Protein AF-A0AAN1WKN7-F1 (afdb_monomer_lite)

Organism: NCBI:txid2721545

Foldseek 3Di:
DQPPPVLLVVLQVPADDDPVCAPPNCCLCPVSNDEPVCLVVLLCLLQPPCLCPDPNPGSSVCSNVSSLSNLLVRLDLVCQVSLLVCLLVCLVPPSLLQPVLSSLLSNADSNLVVLLVSCVDPPGDLSSNLSSLSNLLSNCVVPVVCLVVSVVSLLVCLQPPDLLSADNLQSNLVSCLSSLVPVCLVSNVVNVVSLSHDCVRQHHSQSSCVSSVVDVDDPDDDCDPVNVVVVVVPDDDPVSPSSPDDDDDDDPPDDPPDDDQDQQHQCPVPPRHGVVVPSVD

Radius of gyration: 20.75 Å; chains: 1; bounding box: 47×44×56 Å

Secondary structure (DSSP, 8-state):
-GGG-HHHHHHTT--SPPGGG-TT-HHHHHTS---GGGHHHHHHHHT-HHHHTS-TTSSGGGHHHHHHHHHHHHT-GGGHHHHHTTHHHHTT-HHHHHHHHHHHHHH-GGGHHHHHHHHH-TTS-HHHHHHHHHHHHHHHHH-GGGHHHHHHHHHHHHTS--TT-HHHHHHHHHHHHHTT-GGGHHHHHHHHHTT-S-HHHH-SHHHHHHHTTS-SS-SSPPPPHHHHHHHHHTT--TTTSTTS------PPP---SSPPPPTTSBPTTSSSSBGGGTT--

Structure (mmCIF, N/CA/C/O backbone):
data_AF-A0AAN1WKN7-F1
#
_entry.id   AF-A0AAN1WKN7-F1
#
loop_
_atom_site.group_PDB
_atom_site.id
_atom_site.type_symbol
_atom_site.label_atom_id
_atom_site.label_alt_id
_atom_site.label_comp_id
_atom_site.label_asym_id
_atom_site.label_entity_id
_atom_site.label_seq_id
_atom_site.pdbx_PDB_ins_code
_atom_site.Cartn_x
_atom_site.Cartn_y
_atom_site.Cartn_z
_atom_site.occupancy
_atom_site.B_iso_or_equiv
_atom_site.auth_seq_id
_atom_site.auth_comp_id
_atom_site.auth_asym_id
_atom_site.auth_atom_id
_atom_site.pdbx_PDB_model_num
ATOM 1 N N . MET A 1 1 ? 22.326 1.470 -17.675 1.00 66.25 1 MET A N 1
ATOM 2 C CA . MET A 1 1 ? 21.779 0.203 -18.197 1.00 66.25 1 MET A CA 1
ATOM 3 C C . MET A 1 1 ? 20.546 0.475 -19.050 1.00 66.25 1 MET A C 1
ATOM 5 O O . MET A 1 1 ? 20.589 0.180 -20.229 1.00 66.25 1 MET A O 1
ATOM 9 N N . TYR A 1 2 ? 19.566 1.229 -18.548 1.00 83.06 2 TYR A N 1
ATOM 10 C CA . TYR A 1 2 ? 18.308 1.484 -19.263 1.00 83.06 2 TYR A CA 1
ATOM 11 C C . TYR A 1 2 ? 18.345 2.446 -20.472 1.00 83.06 2 TYR A C 1
ATOM 13 O O . TYR A 1 2 ? 17.368 2.532 -21.213 1.00 83.06 2 TYR A O 1
ATOM 21 N N . ARG A 1 3 ? 19.431 3.207 -20.690 1.00 82.44 3 ARG A N 1
ATOM 22 C CA . ARG A 1 3 ? 19.476 4.285 -21.707 1.00 82.44 3 ARG A CA 1
ATOM 23 C C . ARG A 1 3 ? 19.438 3.790 -23.157 1.00 82.44 3 ARG A C 1
ATOM 25 O O . ARG A 1 3 ? 19.088 4.570 -24.035 1.00 82.44 3 ARG A O 1
ATOM 32 N N . ASP A 1 4 ? 19.744 2.517 -23.389 1.00 90.12 4 ASP A N 1
ATOM 33 C CA . ASP A 1 4 ? 19.697 1.900 -24.719 1.00 90.12 4 ASP A CA 1
ATOM 34 C C . ASP A 1 4 ? 18.388 1.124 -24.964 1.00 90.12 4 ASP A C 1
ATOM 36 O O . ASP A 1 4 ? 18.154 0.635 -26.070 1.00 90.12 4 ASP A O 1
ATOM 40 N N . ASN A 1 5 ? 17.507 1.021 -23.958 1.00 94.00 5 ASN A N 1
ATOM 41 C CA . ASN A 1 5 ? 16.238 0.310 -24.077 1.00 94.00 5 ASN A CA 1
ATOM 42 C C . ASN A 1 5 ? 15.157 1.231 -24.687 1.00 94.00 5 ASN A C 1
ATOM 44 O O . ASN A 1 5 ? 14.709 2.182 -24.037 1.00 94.00 5 ASN A O 1
ATOM 48 N N . PRO A 1 6 ? 14.668 0.954 -25.912 1.00 93.25 6 PRO A N 1
ATOM 49 C CA . PRO A 1 6 ? 13.710 1.826 -26.588 1.00 93.25 6 PRO A CA 1
ATOM 50 C C . PRO A 1 6 ? 12.349 1.895 -25.883 1.00 93.25 6 PRO A C 1
ATOM 52 O O . PRO A 1 6 ? 11.651 2.900 -26.023 1.00 93.25 6 PRO A O 1
ATOM 55 N N . LYS A 1 7 ? 11.955 0.862 -25.126 1.00 94.06 7 LYS A N 1
ATOM 56 C CA . LYS A 1 7 ? 10.712 0.882 -24.342 1.00 94.06 7 LYS A CA 1
ATOM 57 C C . LYS A 1 7 ? 10.853 1.819 -23.142 1.00 94.06 7 LYS A C 1
ATOM 59 O O . LYS A 1 7 ? 9.941 2.599 -22.873 1.00 94.06 7 LYS A O 1
ATOM 64 N N . ILE A 1 8 ? 12.016 1.821 -22.487 1.00 94.56 8 ILE A N 1
ATOM 65 C CA . ILE A 1 8 ? 12.305 2.769 -21.405 1.00 94.56 8 ILE A CA 1
ATOM 66 C C . ILE A 1 8 ? 12.367 4.202 -21.928 1.00 94.56 8 ILE A C 1
ATOM 68 O O . ILE A 1 8 ? 11.764 5.087 -21.333 1.00 94.56 8 ILE A O 1
ATOM 72 N N . LEU A 1 9 ? 13.015 4.447 -23.070 1.00 94.12 9 LEU A N 1
ATOM 73 C CA . LEU A 1 9 ? 13.067 5.796 -23.645 1.00 94.12 9 LEU A CA 1
ATOM 74 C C . LEU A 1 9 ? 11.669 6.353 -23.952 1.00 94.12 9 LEU A C 1
ATOM 76 O O . LEU A 1 9 ? 11.438 7.544 -23.764 1.00 94.12 9 LEU A O 1
ATOM 80 N N . LYS A 1 10 ? 10.722 5.500 -24.366 1.00 92.50 10 LYS A N 1
ATOM 81 C CA . LYS A 1 10 ? 9.307 5.884 -24.496 1.00 92.50 10 LYS A CA 1
ATOM 82 C C . LYS A 1 10 ? 8.657 6.157 -23.141 1.00 92.50 10 LYS A C 1
ATOM 84 O O . LYS A 1 10 ? 7.937 7.140 -23.013 1.00 92.50 10 LYS A O 1
ATOM 89 N N . LEU A 1 11 ? 8.921 5.322 -22.135 1.00 92.81 11 LEU A N 1
ATOM 90 C CA . LEU A 1 11 ? 8.411 5.512 -20.775 1.00 92.81 11 LEU A CA 1
ATOM 91 C C . LEU A 1 11 ? 8.822 6.874 -20.192 1.00 92.81 11 LEU A C 1
ATOM 93 O O . LEU A 1 11 ? 7.978 7.561 -19.623 1.00 92.81 11 LEU A O 1
ATOM 97 N N . LEU A 1 12 ? 10.070 7.309 -20.405 1.00 93.19 12 LEU A N 1
ATOM 98 C CA . LEU A 1 12 ? 10.578 8.615 -19.947 1.00 93.19 12 LEU A CA 1
ATOM 99 C C . LEU A 1 12 ? 9.869 9.823 -20.596 1.00 93.19 12 LEU A C 1
ATOM 101 O O . LEU A 1 12 ? 9.973 10.945 -20.098 1.00 93.19 12 LEU A O 1
ATOM 105 N N . GLN A 1 13 ? 9.144 9.609 -21.698 1.00 91.88 13 GLN A N 1
ATOM 106 C CA . GLN A 1 13 ? 8.430 10.652 -22.440 1.00 91.88 13 GLN A CA 1
ATOM 107 C C . GLN A 1 13 ? 6.941 10.751 -22.082 1.00 91.88 13 GLN A C 1
ATOM 109 O O . GLN A 1 13 ? 6.296 11.698 -22.525 1.00 91.88 13 GLN A O 1
ATOM 114 N N . ILE A 1 14 ? 6.384 9.817 -21.295 1.00 89.56 14 ILE A N 1
ATOM 115 C CA . ILE A 1 14 ? 4.945 9.827 -20.970 1.00 89.56 14 ILE A CA 1
ATOM 116 C C . ILE A 1 14 ? 4.578 11.057 -20.127 1.00 89.56 14 ILE A C 1
ATOM 118 O O . ILE A 1 14 ? 3.570 11.711 -20.389 1.00 89.56 14 ILE A O 1
ATOM 122 N N . GLY A 1 15 ? 5.420 11.409 -19.151 1.00 90.06 15 GLY A N 1
ATOM 123 C CA . GLY A 1 15 ? 5.150 12.514 -18.235 1.00 90.06 15 GLY A CA 1
ATOM 124 C C . GLY A 1 15 ? 3.999 12.207 -17.277 1.00 90.06 15 GLY A C 1
ATOM 125 O O . GLY A 1 15 ? 3.801 11.069 -16.881 1.00 90.06 15 GLY A O 1
ATOM 126 N N . LYS A 1 16 ? 3.241 13.223 -16.861 1.00 89.50 16 LYS A N 1
ATOM 127 C CA . LYS A 1 16 ? 2.190 13.042 -15.850 1.00 89.50 16 LYS A CA 1
ATOM 128 C C . LYS A 1 16 ? 1.071 12.105 -16.344 1.00 89.50 16 LYS A C 1
ATOM 130 O O . LYS A 1 16 ? 0.510 12.390 -17.409 1.00 89.50 16 LYS A O 1
ATOM 135 N N . PRO A 1 17 ? 0.660 11.091 -15.551 1.00 83.81 17 PRO A N 1
ATOM 136 C CA . PRO A 1 17 ? -0.483 10.246 -15.882 1.00 83.81 17 PRO A CA 1
ATOM 137 C C . PRO A 1 17 ? -1.753 11.062 -16.144 1.00 83.81 17 PRO A C 1
ATOM 139 O O . PRO A 1 17 ? -2.110 11.958 -15.373 1.00 83.81 17 PRO A O 1
ATOM 142 N N . GLN A 1 18 ? -2.451 10.735 -17.226 1.00 76.44 18 GLN A N 1
ATOM 143 C CA . GLN A 1 18 ? -3.748 11.301 -17.578 1.00 76.44 18 GLN A CA 1
ATOM 144 C C . GLN A 1 18 ? -4.885 10.502 -16.932 1.00 76.44 18 GLN A C 1
ATOM 146 O O . GLN A 1 18 ? -4.703 9.383 -16.459 1.00 76.44 18 GLN A O 1
ATOM 151 N N . ALA A 1 19 ? -6.105 11.047 -16.935 1.00 64.00 19 ALA A N 1
ATOM 152 C CA . ALA A 1 19 ? -7.274 10.358 -16.374 1.00 64.00 19 ALA A CA 1
ATOM 153 C C . ALA A 1 19 ? -7.585 9.012 -17.068 1.00 64.00 19 ALA A C 1
ATOM 155 O O . ALA A 1 19 ? -8.163 8.117 -16.455 1.00 64.00 19 ALA A O 1
ATOM 156 N N . SER A 1 20 ? -7.182 8.850 -18.333 1.00 58.81 20 SER A N 1
ATOM 157 C CA . SER A 1 20 ? -7.232 7.577 -19.069 1.00 58.81 20 SER A CA 1
ATOM 158 C C . SER A 1 20 ? -6.265 6.519 -18.533 1.00 58.81 20 SER A C 1
ATOM 160 O O . SER A 1 20 ? -6.466 5.332 -18.782 1.00 58.81 20 SER A O 1
ATOM 162 N N . ASP A 1 21 ? -5.246 6.944 -17.786 1.00 60.69 21 ASP A N 1
ATOM 163 C CA . ASP A 1 21 ? -4.144 6.114 -17.298 1.00 60.69 21 ASP A CA 1
ATOM 164 C C . ASP A 1 21 ? -4.375 5.657 -15.856 1.00 60.69 21 ASP A C 1
ATOM 166 O O . ASP A 1 21 ? -3.459 5.163 -15.199 1.00 60.69 21 ASP A O 1
ATOM 170 N N . LEU A 1 22 ? -5.596 5.832 -15.344 1.00 62.97 22 LEU A N 1
ATOM 171 C CA . LEU A 1 22 ? -6.018 5.269 -14.070 1.00 62.97 22 LEU A CA 1
ATOM 172 C C . LEU A 1 22 ? -6.125 3.739 -14.179 1.00 62.97 22 LEU A C 1
ATOM 174 O O . LEU A 1 22 ? -6.194 3.161 -15.269 1.00 62.97 22 LEU A O 1
ATOM 178 N N . PHE A 1 23 ? -6.081 3.064 -13.032 1.00 61.53 23 PHE A N 1
ATOM 179 C CA . PHE A 1 23 ? -6.140 1.605 -12.939 1.00 61.53 23 PHE A CA 1
ATOM 180 C C . PHE A 1 23 ? -7.253 1.018 -13.849 1.00 61.53 23 PHE A C 1
ATOM 182 O O . PHE A 1 23 ? -8.371 1.542 -13.854 1.00 61.53 23 PHE A O 1
ATOM 189 N N . PRO A 1 24 ? -6.987 -0.041 -14.652 1.00 62.66 24 PRO A N 1
ATOM 190 C CA . PRO A 1 24 ? -5.917 -1.036 -14.513 1.00 62.66 24 PRO A CA 1
ATOM 191 C C . PRO A 1 24 ? -4.663 -0.794 -15.373 1.00 62.66 24 PRO A C 1
ATOM 193 O O . PRO A 1 24 ? -4.055 -1.758 -15.834 1.00 62.66 24 PRO A O 1
ATOM 196 N N . TRP A 1 25 ? -4.277 0.465 -15.624 1.00 72.19 25 TRP A N 1
ATOM 197 C CA . TRP A 1 25 ? -2.948 0.814 -16.163 1.00 72.19 25 TRP A CA 1
ATOM 198 C C . TRP A 1 25 ? -2.579 0.081 -17.469 1.00 72.19 25 TRP A C 1
ATOM 200 O O . TRP A 1 25 ? -1.472 -0.424 -17.650 1.00 72.19 25 TRP A O 1
ATOM 210 N N . ARG A 1 26 ? -3.529 -0.026 -18.404 1.00 62.12 26 ARG A N 1
ATOM 211 C CA . ARG A 1 26 ? -3.396 -0.910 -19.579 1.00 62.12 26 ARG A CA 1
ATOM 212 C C . ARG A 1 26 ? -2.251 -0.531 -20.523 1.00 62.12 26 ARG A C 1
ATOM 214 O O . ARG A 1 26 ? -1.775 -1.400 -21.255 1.00 62.12 26 ARG A O 1
ATOM 221 N N . ILE A 1 27 ? -1.794 0.720 -20.498 1.00 68.62 27 ILE A N 1
ATOM 222 C CA . ILE A 1 27 ? -0.767 1.251 -21.405 1.00 68.62 27 ILE A CA 1
ATOM 223 C C . ILE A 1 27 ? 0.567 0.487 -21.315 1.00 68.62 27 ILE A C 1
ATOM 225 O O . ILE A 1 27 ? 1.199 0.230 -22.337 1.00 68.62 27 ILE A O 1
ATOM 229 N N . TYR A 1 28 ? 0.966 0.026 -20.123 1.00 74.12 28 TYR A N 1
ATOM 230 C CA . TYR A 1 28 ? 2.260 -0.648 -19.927 1.00 74.12 28 TYR A CA 1
ATOM 231 C C . TYR A 1 28 ? 2.290 -2.051 -20.547 1.00 74.12 28 TYR A C 1
ATOM 233 O O . TYR A 1 28 ? 3.319 -2.494 -21.051 1.00 74.12 28 TYR A O 1
ATOM 241 N N . ALA A 1 29 ? 1.133 -2.713 -20.555 1.00 64.56 29 ALA A N 1
ATOM 242 C CA . ALA A 1 29 ? 0.926 -4.029 -21.144 1.00 64.56 29 ALA A CA 1
ATOM 243 C C . ALA A 1 29 ? 0.737 -3.979 -22.662 1.00 64.56 29 ALA A C 1
ATOM 245 O O . ALA A 1 29 ? 1.165 -4.872 -23.382 1.00 64.56 29 ALA A O 1
ATOM 246 N N . THR A 1 30 ? 0.025 -2.956 -23.142 1.00 68.56 30 THR A N 1
ATOM 247 C CA . THR A 1 30 ? -0.515 -2.938 -24.509 1.00 68.56 30 THR A CA 1
ATOM 248 C C . THR A 1 30 ? 0.273 -2.044 -25.454 1.00 68.56 30 THR A C 1
ATOM 250 O O . THR A 1 30 ? 0.530 -2.447 -26.584 1.00 68.56 30 THR A O 1
ATOM 253 N N . GLU A 1 31 ? 0.688 -0.857 -25.011 1.00 76.94 31 GLU A N 1
ATOM 254 C CA . GLU A 1 31 ? 1.372 0.117 -25.868 1.00 76.94 31 GLU A CA 1
ATOM 255 C C . GLU A 1 31 ? 2.891 0.016 -25.752 1.00 76.94 31 GLU A C 1
ATOM 257 O O . GLU A 1 31 ? 3.598 0.003 -26.762 1.00 76.94 31 GLU A O 1
ATOM 262 N N . LEU A 1 32 ? 3.403 -0.085 -24.521 1.00 83.31 32 LEU A N 1
ATOM 263 C CA . LEU A 1 32 ? 4.836 -0.272 -24.285 1.00 83.31 32 LEU A CA 1
ATOM 264 C C . LEU A 1 32 ? 5.262 -1.737 -24.409 1.00 83.31 32 LEU A C 1
ATOM 266 O O . LEU A 1 32 ? 6.396 -1.995 -24.813 1.00 83.31 32 LEU A O 1
ATOM 270 N N . ASN A 1 33 ? 4.343 -2.671 -24.131 1.00 87.62 33 ASN A N 1
ATOM 271 C CA . ASN A 1 33 ? 4.545 -4.116 -24.256 1.00 87.62 33 ASN A CA 1
ATOM 272 C C . ASN A 1 33 ? 5.819 -4.577 -23.525 1.00 87.62 33 ASN A C 1
ATOM 274 O O . ASN A 1 33 ? 6.704 -5.199 -24.121 1.00 87.62 33 ASN A O 1
ATOM 278 N N . PHE A 1 34 ? 5.946 -4.196 -22.251 1.00 92.38 34 PHE A N 1
ATOM 279 C CA . PHE A 1 34 ? 7.039 -4.663 -21.400 1.00 92.38 34 PHE A CA 1
ATOM 280 C C . PHE A 1 34 ? 6.947 -6.171 -21.163 1.00 92.38 34 PHE A C 1
ATOM 282 O O . PHE A 1 34 ? 5.852 -6.722 -21.049 1.00 92.38 34 PHE A O 1
ATOM 289 N N . ASP A 1 35 ? 8.103 -6.818 -21.070 1.00 93.00 35 ASP A N 1
ATOM 290 C CA . ASP A 1 35 ? 8.239 -8.247 -20.791 1.00 93.00 35 ASP A CA 1
ATOM 291 C C . ASP A 1 35 ? 9.381 -8.510 -19.789 1.00 93.00 35 ASP A C 1
ATOM 293 O O . ASP A 1 35 ? 9.974 -7.579 -19.236 1.00 93.00 35 ASP A O 1
ATOM 297 N N . ASP A 1 36 ? 9.676 -9.784 -19.519 1.00 94.75 36 ASP A N 1
ATOM 298 C CA . ASP A 1 36 ? 10.671 -10.185 -18.519 1.00 94.75 36 ASP A CA 1
ATOM 299 C C . ASP A 1 36 ? 12.083 -9.637 -18.792 1.00 94.75 36 ASP A C 1
ATOM 301 O O . ASP A 1 36 ? 12.862 -9.471 -17.849 1.00 94.75 36 ASP A O 1
ATOM 305 N N . ALA A 1 37 ? 12.427 -9.339 -20.052 1.00 95.25 37 ALA A N 1
ATOM 306 C CA . ALA A 1 37 ? 13.738 -8.796 -20.404 1.00 95.25 37 ALA A CA 1
ATOM 307 C C . ALA A 1 37 ? 13.907 -7.333 -19.964 1.00 95.25 37 ALA A C 1
ATOM 309 O O . ALA A 1 37 ? 15.034 -6.872 -19.803 1.00 95.25 37 ALA A O 1
ATOM 310 N N . ASP A 1 38 ? 12.803 -6.616 -19.732 1.00 95.75 38 ASP A N 1
ATOM 311 C CA . ASP A 1 38 ? 12.814 -5.205 -19.343 1.00 95.75 38 ASP A CA 1
ATOM 312 C C . ASP A 1 38 ? 12.863 -4.998 -17.820 1.00 95.75 38 ASP A C 1
ATOM 314 O O . ASP A 1 38 ? 13.019 -3.868 -17.359 1.00 95.75 38 ASP A O 1
ATOM 318 N N . ILE A 1 39 ? 12.720 -6.065 -17.022 1.00 96.44 39 ILE A N 1
ATOM 319 C CA . ILE A 1 39 ? 12.590 -5.978 -15.557 1.00 96.44 39 ILE A CA 1
ATOM 320 C C . ILE A 1 39 ? 13.772 -5.240 -14.925 1.00 96.44 39 ILE A C 1
ATOM 322 O O . ILE A 1 39 ? 13.563 -4.349 -14.103 1.00 96.44 39 ILE A O 1
ATOM 326 N N . ASP A 1 40 ? 15.002 -5.597 -15.295 1.00 97.56 40 ASP A N 1
ATOM 327 C CA . ASP A 1 40 ? 16.197 -5.019 -14.671 1.00 97.56 40 ASP A CA 1
ATOM 328 C C . ASP A 1 40 ? 16.355 -3.532 -15.042 1.00 97.56 40 ASP A C 1
ATOM 330 O O . ASP A 1 40 ? 16.754 -2.720 -14.206 1.00 97.56 40 ASP A O 1
ATOM 334 N N . ASP A 1 41 ? 15.957 -3.143 -16.257 1.00 97.62 41 ASP A N 1
ATOM 335 C CA . ASP A 1 41 ? 15.941 -1.741 -16.678 1.00 97.62 41 ASP A CA 1
ATOM 336 C C . ASP A 1 41 ? 14.837 -0.937 -15.976 1.00 97.62 41 ASP A C 1
ATOM 338 O O . ASP A 1 41 ? 15.076 0.196 -15.560 1.00 97.62 41 ASP A O 1
ATOM 342 N N . LEU A 1 42 ? 13.644 -1.516 -15.800 1.00 97.12 42 LEU A N 1
ATOM 343 C CA . LEU A 1 42 ? 12.548 -0.904 -15.043 1.00 97.12 42 LEU A CA 1
ATOM 344 C C . LEU A 1 42 ? 12.922 -0.709 -13.569 1.00 97.12 42 LEU A C 1
ATOM 346 O O . LEU A 1 42 ? 12.651 0.351 -13.008 1.00 97.12 42 LEU A O 1
ATOM 350 N N . ILE A 1 43 ? 13.582 -1.694 -12.952 1.00 97.56 43 ILE A N 1
ATOM 351 C CA . ILE A 1 43 ? 14.128 -1.565 -11.594 1.00 97.56 43 ILE A CA 1
ATOM 352 C C . ILE A 1 43 ? 15.176 -0.449 -11.557 1.00 97.56 43 ILE A C 1
ATOM 354 O O . ILE A 1 43 ? 15.133 0.394 -10.663 1.00 97.56 43 ILE A O 1
ATOM 358 N N . ALA A 1 44 ? 16.072 -0.389 -12.546 1.00 97.12 44 ALA A N 1
ATOM 359 C CA . ALA A 1 44 ? 17.074 0.667 -12.614 1.00 97.12 44 ALA A CA 1
ATOM 360 C C . ALA A 1 44 ? 16.449 2.064 -12.755 1.00 97.12 44 ALA A C 1
ATOM 362 O O . ALA A 1 44 ? 16.965 3.004 -12.161 1.00 97.12 44 ALA A O 1
ATOM 363 N N . VAL A 1 45 ? 15.345 2.214 -13.498 1.00 96.75 45 VAL A N 1
ATOM 364 C CA . VAL A 1 45 ? 14.583 3.475 -13.581 1.00 96.75 45 VAL A CA 1
ATOM 365 C C . VAL A 1 45 ? 13.935 3.818 -12.241 1.00 96.75 45 VAL A C 1
ATOM 367 O O . VAL A 1 45 ? 14.072 4.946 -11.774 1.00 96.75 45 VAL A O 1
ATOM 370 N N . LEU A 1 46 ? 13.265 2.849 -11.612 1.00 95.75 46 LEU A N 1
ATOM 371 C CA . LEU A 1 46 ? 12.569 3.009 -10.334 1.00 95.75 46 LEU A CA 1
ATOM 372 C C . LEU A 1 46 ? 13.489 3.568 -9.234 1.00 95.75 46 LEU A C 1
ATOM 374 O O . LEU A 1 46 ? 13.092 4.447 -8.465 1.00 95.75 46 LEU A O 1
ATOM 378 N N . THR A 1 47 ? 14.725 3.071 -9.167 1.00 95.12 47 THR A N 1
ATOM 379 C CA . THR A 1 47 ? 15.695 3.430 -8.123 1.00 95.12 47 THR A CA 1
ATOM 380 C C . THR A 1 47 ? 16.706 4.496 -8.560 1.00 95.12 47 THR A C 1
ATOM 382 O O . THR A 1 47 ? 17.652 4.767 -7.827 1.00 95.12 47 THR A O 1
ATOM 385 N N . CYS A 1 48 ? 16.556 5.099 -9.744 1.00 94.94 48 CYS A N 1
ATOM 386 C CA . CYS A 1 48 ? 17.496 6.100 -10.260 1.00 94.94 48 CYS A CA 1
ATOM 387 C C . CYS A 1 48 ? 17.323 7.438 -9.531 1.00 94.94 48 CYS A C 1
ATOM 389 O O . CYS A 1 48 ? 16.293 8.098 -9.671 1.00 94.94 48 CYS A O 1
ATOM 391 N N . GLU A 1 49 ? 18.328 7.857 -8.764 1.00 91.94 49 GLU A N 1
ATOM 392 C CA . GLU A 1 49 ? 18.294 9.111 -8.000 1.00 91.94 49 GLU A CA 1
ATOM 393 C C . GLU A 1 49 ? 18.150 10.337 -8.910 1.00 91.94 49 GLU A C 1
ATOM 395 O O . GLU A 1 49 ? 17.391 11.255 -8.594 1.00 91.94 49 GLU A O 1
ATOM 400 N N . GLU A 1 50 ? 18.801 10.324 -10.078 1.00 92.94 50 GLU A N 1
ATOM 401 C CA . GLU A 1 50 ? 18.738 11.424 -11.040 1.00 92.94 50 GLU A CA 1
ATOM 402 C C . GLU A 1 50 ? 17.332 11.619 -11.617 1.00 92.94 50 GLU A C 1
ATOM 404 O O . GLU A 1 50 ? 16.893 12.755 -11.783 1.00 92.94 50 GLU A O 1
ATOM 409 N N . LEU A 1 51 ? 16.611 10.526 -11.899 1.00 92.69 51 LEU A N 1
ATOM 410 C CA . LEU A 1 51 ? 15.228 10.595 -12.382 1.00 92.69 51 LEU A CA 1
ATOM 411 C C . LEU A 1 51 ? 14.268 10.984 -11.253 1.00 92.69 51 LEU A C 1
ATOM 413 O O . LEU A 1 51 ? 13.395 11.825 -11.447 1.00 92.69 51 LEU A O 1
ATOM 417 N N . ASN A 1 52 ? 14.459 10.416 -10.061 1.00 88.06 52 ASN A N 1
ATOM 418 C CA . ASN A 1 52 ? 13.635 10.716 -8.888 1.00 88.06 52 ASN A CA 1
ATOM 419 C C . ASN A 1 52 ? 13.776 12.173 -8.418 1.00 88.06 52 ASN A C 1
ATOM 421 O O . ASN A 1 52 ? 12.841 12.719 -7.840 1.00 88.06 52 ASN A O 1
ATOM 425 N N . SER A 1 53 ? 14.920 12.803 -8.689 1.00 88.81 53 SER A N 1
ATOM 426 C CA . SER A 1 53 ? 15.199 14.207 -8.359 1.00 88.81 53 SER A CA 1
ATOM 427 C C . SER A 1 53 ? 15.078 15.139 -9.570 1.00 88.81 53 SER A C 1
ATOM 429 O O . SER A 1 53 ? 15.544 16.282 -9.526 1.00 88.81 53 SER A O 1
ATOM 431 N N . ALA A 1 54 ? 14.491 14.664 -10.673 1.00 92.44 54 ALA A N 1
ATOM 432 C CA . ALA A 1 54 ? 14.331 15.466 -11.875 1.00 92.44 54 ALA A CA 1
ATOM 433 C C . ALA A 1 54 ? 13.431 16.692 -11.610 1.00 92.44 54 ALA A C 1
ATOM 435 O O . ALA A 1 54 ? 12.532 16.644 -10.765 1.00 92.44 54 ALA A O 1
ATOM 436 N N . PRO A 1 55 ? 13.624 17.809 -12.339 1.00 92.88 55 PRO A N 1
ATOM 437 C CA . PRO A 1 55 ? 12.778 18.987 -12.189 1.00 92.88 55 PRO A CA 1
ATOM 438 C C . PRO A 1 55 ? 11.299 18.645 -12.385 1.00 92.88 55 PRO A C 1
ATOM 440 O O . PRO A 1 55 ? 10.953 17.931 -13.322 1.00 92.88 55 PRO A O 1
ATOM 443 N N . SER A 1 56 ? 10.413 19.233 -11.579 1.00 86.50 56 SER A N 1
ATOM 444 C CA . SER A 1 56 ? 8.963 18.962 -11.623 1.00 86.50 56 SER A CA 1
ATOM 445 C C . SER A 1 56 ? 8.293 19.262 -12.972 1.00 86.50 56 SER A C 1
ATOM 447 O O . SER A 1 56 ? 7.216 18.746 -13.257 1.00 86.50 56 SER A O 1
ATOM 449 N N . GLN A 1 57 ? 8.931 20.087 -13.808 1.00 89.00 57 GLN A N 1
ATOM 450 C CA . GLN A 1 57 ? 8.490 20.400 -15.172 1.00 89.00 57 GLN A CA 1
ATOM 451 C C . GLN A 1 57 ? 8.964 19.378 -16.221 1.00 89.00 57 GLN A C 1
ATOM 453 O O . GLN A 1 57 ? 8.518 19.428 -17.365 1.00 89.00 57 GLN A O 1
ATOM 458 N N . SER A 1 58 ? 9.894 18.487 -15.865 1.00 92.94 58 SER A N 1
ATOM 459 C CA . SER A 1 58 ? 10.379 17.419 -16.741 1.00 92.94 58 SER A CA 1
ATOM 460 C C . SER A 1 58 ? 9.380 16.266 -16.779 1.00 92.94 58 SER A C 1
ATOM 462 O O . SER A 1 58 ? 8.688 15.991 -15.802 1.00 92.94 58 SER A O 1
ATOM 464 N N . THR A 1 59 ? 9.329 15.536 -17.892 1.00 92.94 59 THR A N 1
ATOM 465 C CA . THR A 1 59 ? 8.586 14.269 -17.954 1.00 92.94 59 THR A CA 1
ATOM 466 C C . THR A 1 59 ? 9.276 13.169 -17.148 1.00 92.94 59 THR A C 1
ATOM 468 O O . THR A 1 59 ? 8.614 12.259 -16.660 1.00 92.94 59 THR A O 1
ATOM 471 N N . GLU A 1 60 ? 10.591 13.279 -16.956 1.00 92.62 60 GLU A N 1
ATOM 472 C CA . GLU A 1 60 ? 11.427 12.284 -16.279 1.00 92.62 60 GLU A CA 1
ATOM 473 C C . GLU A 1 60 ? 11.079 12.101 -14.800 1.00 92.62 60 GLU A C 1
ATOM 475 O O . GLU A 1 60 ? 11.216 10.993 -14.289 1.00 92.62 60 GLU A O 1
ATOM 480 N N . VAL A 1 61 ? 10.553 13.137 -14.135 1.00 91.25 61 VAL A N 1
ATOM 481 C CA . VAL A 1 61 ? 10.131 13.054 -12.723 1.00 91.25 61 VAL A CA 1
ATOM 482 C C . VAL A 1 61 ? 9.015 12.019 -12.512 1.00 91.25 61 VAL A C 1
ATOM 484 O O . VAL A 1 61 ? 8.844 11.489 -11.421 1.00 91.25 61 VAL A O 1
ATOM 487 N N . TRP A 1 62 ? 8.283 11.669 -13.576 1.00 93.44 62 TRP A N 1
ATOM 488 C CA . TRP A 1 62 ? 7.214 10.669 -13.553 1.00 93.44 62 TRP A CA 1
ATOM 489 C C . TRP A 1 62 ? 7.714 9.245 -13.830 1.00 93.44 62 TRP A C 1
ATOM 491 O O . TRP A 1 62 ? 6.953 8.286 -13.713 1.00 93.44 62 TRP A O 1
ATOM 501 N N . ALA A 1 63 ? 8.985 9.070 -14.199 1.00 94.44 63 ALA A N 1
ATOM 502 C CA . ALA A 1 63 ? 9.512 7.794 -14.675 1.00 94.44 63 ALA A CA 1
ATOM 503 C C . ALA A 1 63 ? 9.390 6.666 -13.643 1.00 94.44 63 ALA A C 1
ATOM 505 O O . ALA A 1 63 ? 8.975 5.561 -13.995 1.00 94.44 63 ALA A O 1
ATOM 506 N N . ALA A 1 64 ? 9.695 6.943 -12.372 1.00 94.88 64 ALA A N 1
ATOM 507 C CA . ALA A 1 64 ? 9.566 5.955 -11.303 1.00 94.88 64 ALA A CA 1
ATOM 508 C C . ALA A 1 64 ? 8.120 5.464 -11.158 1.00 94.88 64 ALA A C 1
ATOM 510 O O . ALA A 1 64 ? 7.898 4.259 -11.021 1.00 94.88 64 ALA A O 1
ATOM 511 N N . LEU A 1 65 ? 7.149 6.374 -11.309 1.00 94.38 65 LEU A N 1
ATOM 512 C CA . LEU A 1 65 ? 5.731 6.039 -11.275 1.00 94.38 65 LEU A CA 1
ATOM 513 C C . LEU A 1 65 ? 5.352 5.048 -12.367 1.00 94.38 65 LEU A C 1
ATOM 515 O O . LEU A 1 65 ? 4.747 4.002 -12.120 1.00 94.38 65 LEU A O 1
ATOM 519 N N . HIS A 1 66 ? 5.756 5.346 -13.598 1.00 94.38 66 HIS A N 1
ATOM 520 C CA . HIS A 1 66 ? 5.529 4.438 -14.713 1.00 94.38 66 HIS A CA 1
ATOM 521 C C . HIS A 1 66 ? 6.246 3.095 -14.517 1.00 94.38 66 HIS A C 1
ATOM 523 O O . HIS A 1 66 ? 5.696 2.054 -14.881 1.00 94.38 66 HIS A O 1
ATOM 529 N N . ALA A 1 67 ? 7.438 3.103 -13.916 1.00 95.81 67 ALA A N 1
ATOM 530 C CA . ALA A 1 67 ? 8.206 1.895 -13.662 1.00 95.81 67 ALA A CA 1
ATOM 531 C C . ALA A 1 67 ? 7.521 0.964 -12.649 1.00 95.81 67 ALA A C 1
ATOM 533 O O . ALA A 1 67 ? 7.369 -0.220 -12.953 1.00 95.81 67 ALA A O 1
ATOM 534 N N . TRP A 1 68 ? 7.035 1.453 -11.497 1.00 95.31 68 TRP A N 1
ATOM 535 C CA . TRP A 1 68 ? 6.355 0.572 -10.531 1.00 95.31 68 TRP A CA 1
ATOM 536 C C . TRP A 1 68 ? 5.052 -0.008 -11.087 1.00 95.31 68 TRP A C 1
ATOM 538 O O . TRP A 1 68 ? 4.754 -1.182 -10.859 1.00 95.31 68 TRP A O 1
ATOM 548 N N . ARG A 1 69 ? 4.305 0.758 -11.894 1.00 93.94 69 ARG A N 1
ATOM 549 C CA . ARG A 1 69 ? 3.091 0.257 -12.559 1.00 93.94 69 ARG A CA 1
ATOM 550 C C . ARG A 1 69 ? 3.410 -0.839 -13.575 1.00 93.94 69 ARG A C 1
ATOM 552 O O . ARG A 1 69 ? 2.725 -1.862 -13.607 1.00 93.94 69 ARG A O 1
ATOM 559 N N . ALA A 1 70 ? 4.465 -0.658 -14.372 1.00 94.31 70 ALA A N 1
ATOM 560 C CA . ALA A 1 70 ? 4.936 -1.674 -15.311 1.00 94.31 70 ALA A CA 1
ATOM 561 C C . ALA A 1 70 ? 5.412 -2.945 -14.586 1.00 94.31 70 ALA A C 1
ATOM 563 O O . ALA A 1 70 ? 5.014 -4.049 -14.955 1.00 94.31 70 ALA A O 1
ATOM 564 N N . LEU A 1 71 ? 6.185 -2.808 -13.504 1.00 95.25 71 LEU A N 1
ATOM 565 C CA . LEU A 1 71 ? 6.629 -3.938 -12.679 1.00 95.25 71 LEU A CA 1
ATOM 566 C C . LEU A 1 71 ? 5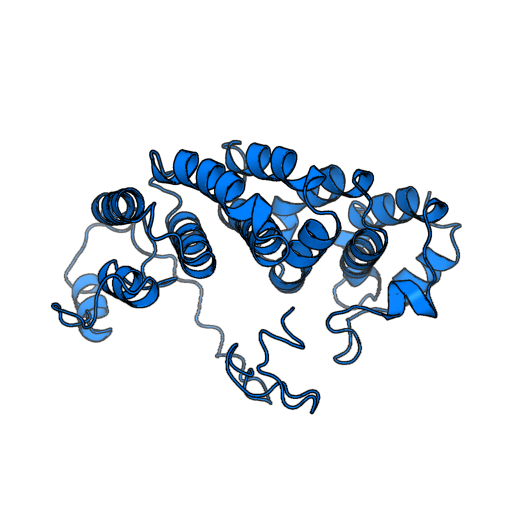.448 -4.684 -12.035 1.00 95.25 71 LEU A C 1
ATOM 568 O O . LEU A 1 71 ? 5.441 -5.916 -12.008 1.00 95.25 71 LEU A O 1
ATOM 572 N N . GLY A 1 72 ? 4.416 -3.960 -11.590 1.00 91.94 72 GLY A N 1
ATOM 573 C CA . GLY A 1 72 ? 3.161 -4.543 -11.109 1.00 91.94 72 GLY A CA 1
ATOM 574 C C . GLY A 1 72 ? 2.405 -5.317 -12.186 1.00 91.94 72 GLY A C 1
ATOM 575 O O . GLY A 1 72 ? 1.865 -6.387 -11.908 1.00 91.94 72 GLY A O 1
ATOM 576 N N . HIS A 1 73 ? 2.417 -4.835 -13.432 1.00 90.75 73 HIS A N 1
ATOM 577 C CA . HIS A 1 73 ? 1.849 -5.566 -14.565 1.00 90.75 73 HIS A CA 1
ATOM 578 C C . HIS A 1 73 ? 2.591 -6.883 -14.838 1.00 90.75 73 HIS A C 1
ATOM 580 O O . HIS A 1 73 ? 1.950 -7.911 -15.060 1.00 90.75 73 HIS A O 1
ATOM 586 N N . LEU A 1 74 ? 3.925 -6.856 -14.764 1.00 93.06 74 LEU A N 1
ATOM 587 C CA . LEU A 1 74 ? 4.786 -8.033 -14.921 1.00 93.06 74 LEU A CA 1
ATOM 588 C C . LEU A 1 74 ? 4.697 -9.002 -13.731 1.00 93.06 74 LEU A C 1
ATOM 590 O O . LEU A 1 74 ? 5.075 -10.164 -13.857 1.00 93.06 74 LEU A O 1
ATOM 594 N N . LYS A 1 75 ? 4.184 -8.546 -12.578 1.00 94.25 75 LYS A N 1
ATOM 595 C CA . LYS A 1 75 ? 3.981 -9.345 -11.354 1.00 94.25 75 LYS A CA 1
ATOM 596 C C . LYS A 1 75 ? 5.253 -10.052 -10.879 1.00 94.25 75 LYS A C 1
ATOM 598 O O . LYS A 1 75 ? 5.197 -11.151 -10.328 1.00 94.25 75 LYS A O 1
ATOM 603 N N . THR A 1 76 ? 6.410 -9.431 -11.098 1.00 95.06 76 THR A N 1
ATOM 604 C CA . THR A 1 76 ? 7.703 -10.054 -10.810 1.00 95.06 76 THR A CA 1
ATOM 605 C C . THR A 1 76 ? 8.109 -9.881 -9.342 1.00 95.06 76 THR A C 1
ATOM 607 O O . THR A 1 76 ? 8.211 -8.750 -8.859 1.00 95.06 76 THR A O 1
ATOM 610 N N . PRO A 1 77 ? 8.434 -10.966 -8.612 1.00 98.00 77 PRO A N 1
ATOM 611 C CA . PRO A 1 77 ? 8.970 -10.857 -7.255 1.00 98.00 77 PRO A CA 1
ATOM 612 C C . PRO A 1 77 ? 10.307 -10.106 -7.174 1.00 98.00 77 PRO A C 1
ATOM 614 O O . PRO A 1 77 ? 10.629 -9.551 -6.126 1.00 98.00 77 PRO A O 1
ATOM 617 N N . LYS A 1 78 ? 11.074 -10.029 -8.276 1.00 97.94 78 LYS A N 1
ATOM 618 C CA . LYS A 1 78 ? 12.345 -9.281 -8.327 1.00 97.94 78 LYS A CA 1
ATOM 619 C C . LYS A 1 78 ? 12.180 -7.796 -7.988 1.00 97.94 78 LYS A C 1
ATOM 621 O O . LYS A 1 78 ? 13.125 -7.179 -7.513 1.00 97.94 78 LYS A O 1
ATOM 626 N N . ALA A 1 79 ? 10.993 -7.234 -8.217 1.00 97.50 79 ALA A N 1
ATOM 627 C CA . ALA A 1 79 ? 10.705 -5.830 -7.957 1.00 97.50 79 ALA A CA 1
ATOM 628 C C . ALA A 1 79 ? 10.427 -5.519 -6.478 1.00 97.50 79 ALA A C 1
ATOM 630 O O . ALA A 1 79 ? 10.490 -4.354 -6.097 1.00 97.50 79 ALA A O 1
ATOM 631 N N . ILE A 1 80 ? 10.130 -6.522 -5.640 1.00 98.50 80 ILE A N 1
ATOM 632 C CA . ILE A 1 80 ? 9.668 -6.307 -4.258 1.00 98.50 80 ILE A CA 1
ATOM 633 C C . ILE A 1 80 ? 10.700 -5.528 -3.440 1.00 98.50 80 ILE A C 1
ATOM 635 O O . ILE A 1 80 ? 10.383 -4.464 -2.916 1.00 98.50 80 ILE A O 1
ATOM 639 N N . ALA A 1 81 ? 11.932 -6.034 -3.342 1.00 98.12 81 ALA A N 1
ATOM 640 C CA . ALA A 1 81 ? 12.964 -5.394 -2.530 1.00 98.12 81 ALA A CA 1
ATOM 641 C C . ALA A 1 81 ? 13.355 -3.998 -3.061 1.00 98.12 81 ALA A C 1
ATOM 643 O O . ALA A 1 81 ? 13.394 -3.069 -2.256 1.00 98.12 81 ALA A O 1
ATOM 644 N N . PRO A 1 82 ? 13.555 -3.788 -4.381 1.00 97.88 82 PRO A N 1
ATOM 645 C CA . PRO A 1 82 ? 13.760 -2.444 -4.922 1.00 97.88 82 PRO A CA 1
ATOM 646 C C . PRO A 1 82 ? 12.614 -1.467 -4.629 1.00 97.88 82 PRO A C 1
ATOM 648 O O . PRO A 1 82 ? 12.880 -0.331 -4.247 1.00 97.88 82 PRO A O 1
ATOM 651 N N . MET A 1 83 ? 11.350 -1.890 -4.750 1.00 97.56 83 MET A N 1
ATOM 652 C CA . MET A 1 83 ? 10.202 -1.031 -4.426 1.00 97.56 83 MET A CA 1
ATOM 653 C C . MET A 1 83 ? 10.127 -0.691 -2.937 1.00 97.56 83 MET A C 1
ATOM 655 O O . MET A 1 83 ? 9.883 0.462 -2.603 1.00 97.56 83 MET A O 1
ATOM 659 N N . ILE A 1 84 ? 10.375 -1.653 -2.044 1.00 97.19 84 ILE A N 1
ATOM 660 C CA . ILE A 1 84 ? 10.411 -1.390 -0.596 1.00 97.19 84 ILE A CA 1
ATOM 661 C C . ILE A 1 84 ? 11.550 -0.420 -0.252 1.00 97.19 84 ILE A C 1
ATOM 663 O O . ILE A 1 84 ? 11.367 0.470 0.571 1.00 97.19 84 ILE A O 1
ATOM 667 N N . SER A 1 85 ? 12.703 -0.530 -0.924 1.00 95.12 85 SER A N 1
ATOM 668 C CA . SER A 1 85 ? 13.882 0.307 -0.639 1.00 95.12 85 SER A CA 1
ATOM 669 C C . SER A 1 85 ? 13.667 1.812 -0.841 1.00 95.12 85 SER A C 1
ATOM 671 O O . SER A 1 85 ? 14.466 2.610 -0.364 1.00 95.12 85 SER A O 1
ATOM 673 N N . ILE A 1 86 ? 12.595 2.206 -1.534 1.00 94.44 86 ILE A N 1
ATOM 674 C CA . ILE A 1 86 ? 12.243 3.607 -1.787 1.00 94.44 86 ILE A CA 1
ATOM 675 C C . ILE A 1 86 ? 11.000 4.071 -1.012 1.00 94.44 86 ILE A C 1
ATOM 677 O O . ILE A 1 86 ? 10.528 5.175 -1.267 1.00 94.44 86 ILE A O 1
ATOM 681 N N . PHE A 1 87 ? 10.461 3.275 -0.082 1.00 95.62 87 PHE A N 1
ATOM 682 C CA . PHE A 1 87 ? 9.267 3.646 0.691 1.00 95.62 87 PHE A CA 1
ATOM 683 C C . PHE A 1 87 ? 9.453 4.923 1.504 1.00 95.62 87 PHE A C 1
ATOM 685 O O . PHE A 1 87 ? 8.583 5.783 1.448 1.00 95.62 87 PHE A O 1
ATOM 692 N N . ASP A 1 88 ? 10.592 5.096 2.180 1.00 93.62 88 ASP 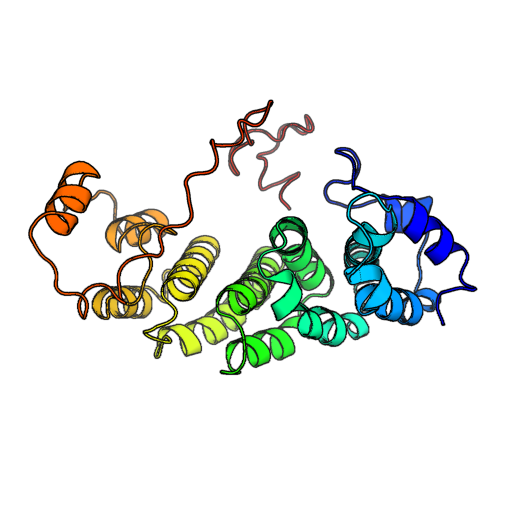A N 1
ATOM 693 C CA . ASP A 1 88 ? 10.870 6.312 2.961 1.00 93.62 88 ASP A CA 1
ATOM 694 C C . ASP A 1 88 ? 10.868 7.580 2.093 1.00 93.62 88 ASP A C 1
ATOM 696 O O . ASP A 1 88 ? 10.517 8.657 2.552 1.00 93.62 88 ASP A O 1
ATOM 700 N N . ARG A 1 89 ? 11.210 7.460 0.806 1.00 92.81 89 ARG A N 1
ATOM 701 C CA . ARG A 1 89 ? 11.132 8.574 -0.150 1.00 92.81 89 ARG A CA 1
ATOM 702 C C . ARG A 1 89 ? 9.703 8.827 -0.638 1.00 92.81 89 ARG A C 1
ATOM 704 O O . ARG A 1 89 ? 9.378 9.949 -1.011 1.00 92.81 89 ARG A O 1
ATOM 711 N N . LEU A 1 90 ? 8.890 7.777 -0.725 1.00 92.75 90 LEU A N 1
ATOM 712 C CA . LEU A 1 90 ? 7.548 7.800 -1.313 1.00 92.75 90 LEU A CA 1
ATOM 713 C C . LEU A 1 90 ? 6.426 7.924 -0.278 1.00 92.75 90 LEU A C 1
ATOM 715 O O . LEU A 1 90 ? 5.259 7.917 -0.657 1.00 92.75 90 LEU A O 1
ATOM 719 N N . CYS A 1 91 ? 6.750 8.008 1.009 1.00 88.81 91 CYS A N 1
ATOM 720 C CA . CYS A 1 91 ? 5.774 7.954 2.093 1.00 88.81 91 CYS A CA 1
ATOM 721 C C . CYS A 1 91 ? 4.727 9.084 2.045 1.00 88.81 91 CYS A C 1
ATOM 723 O O . CYS A 1 91 ? 3.594 8.861 2.462 1.00 88.81 91 CYS A O 1
ATOM 725 N N . ASP A 1 92 ? 5.073 10.226 1.442 1.00 88.06 92 ASP A N 1
ATOM 726 C CA . ASP A 1 92 ? 4.181 11.371 1.206 1.00 88.06 92 ASP A CA 1
ATOM 727 C C . ASP A 1 92 ? 3.748 11.521 -0.271 1.00 88.06 92 ASP A C 1
ATOM 729 O O . ASP A 1 92 ? 3.082 12.490 -0.644 1.00 88.06 92 ASP A O 1
ATOM 733 N N . ASP A 1 93 ? 4.133 10.588 -1.150 1.00 90.75 93 ASP A N 1
ATOM 734 C CA . ASP A 1 93 ? 3.759 10.627 -2.565 1.00 90.75 93 ASP A CA 1
ATOM 735 C C . ASP A 1 93 ? 2.337 10.072 -2.748 1.00 90.75 93 ASP A C 1
ATOM 737 O O . ASP A 1 93 ? 2.088 8.870 -2.633 1.00 90.75 93 ASP A O 1
ATOM 741 N N . GLU A 1 94 ? 1.387 10.960 -3.060 1.00 88.50 94 GLU A N 1
ATOM 742 C CA . GLU A 1 94 ? -0.029 10.609 -3.238 1.00 88.50 94 GLU A CA 1
ATOM 743 C C . GLU A 1 94 ? -0.250 9.508 -4.289 1.00 88.50 94 GLU A C 1
ATOM 745 O O . GLU A 1 94 ? -1.145 8.677 -4.132 1.00 88.50 94 GLU A O 1
ATOM 750 N N . TRP A 1 95 ? 0.566 9.463 -5.349 1.00 91.00 95 TRP A N 1
ATOM 751 C CA . TRP A 1 95 ? 0.455 8.413 -6.360 1.00 91.00 95 TRP A CA 1
ATOM 752 C C . TRP A 1 95 ? 0.990 7.089 -5.848 1.00 91.00 95 TRP A C 1
ATOM 754 O O . TRP A 1 95 ? 0.404 6.052 -6.141 1.00 91.00 95 TRP A O 1
ATOM 764 N N . ALA A 1 96 ? 2.088 7.103 -5.095 1.00 92.94 96 ALA A N 1
ATOM 765 C CA . ALA A 1 96 ? 2.631 5.892 -4.501 1.00 92.94 96 ALA A CA 1
ATOM 766 C C . ALA A 1 96 ? 1.656 5.283 -3.484 1.00 92.94 96 ALA A C 1
ATOM 768 O O . ALA A 1 96 ? 1.428 4.072 -3.514 1.00 92.94 96 ALA A O 1
ATOM 769 N N . LEU A 1 97 ? 1.044 6.119 -2.639 1.00 90.38 97 LEU A N 1
ATOM 770 C CA . LEU A 1 97 ? 0.039 5.709 -1.655 1.00 90.38 97 LEU A CA 1
ATOM 771 C C . LEU A 1 97 ? -1.188 5.060 -2.314 1.00 90.38 97 LEU A C 1
ATOM 773 O O . LEU A 1 97 ? -1.706 4.070 -1.794 1.00 90.38 97 LEU A O 1
ATOM 777 N N . ASP A 1 98 ? -1.613 5.566 -3.474 1.00 88.88 98 ASP A N 1
ATOM 778 C CA . ASP A 1 98 ? -2.742 5.014 -4.227 1.00 88.88 98 ASP A CA 1
ATOM 779 C C . ASP A 1 98 ? -2.353 3.798 -5.099 1.00 88.88 98 ASP A C 1
ATOM 781 O O . ASP A 1 98 ? -3.141 2.862 -5.228 1.00 88.88 98 ASP A O 1
ATOM 785 N N . ASP A 1 99 ? -1.159 3.774 -5.702 1.00 93.19 99 ASP A N 1
ATOM 786 C CA . ASP A 1 99 ? -0.757 2.753 -6.678 1.00 93.19 99 ASP A CA 1
ATOM 787 C C . ASP A 1 99 ? -0.088 1.529 -6.039 1.00 93.19 99 ASP A C 1
ATOM 789 O O . ASP A 1 99 ? -0.427 0.383 -6.358 1.00 93.19 99 ASP A O 1
ATOM 793 N N . LEU A 1 100 ? 0.914 1.740 -5.177 1.00 95.75 100 LEU A N 1
ATOM 794 C CA . LEU A 1 100 ? 1.789 0.664 -4.710 1.00 95.75 100 LEU A CA 1
ATOM 795 C C . LEU A 1 100 ? 1.033 -0.475 -4.015 1.00 95.75 100 LEU A C 1
ATOM 797 O O . LEU A 1 100 ? 1.386 -1.630 -4.279 1.00 95.75 100 LEU A O 1
ATOM 801 N N . PRO A 1 101 ? -0.036 -0.238 -3.227 1.00 96.25 101 PRO A N 1
ATOM 802 C CA . PRO A 1 101 ? -0.824 -1.335 -2.678 1.00 96.25 101 PRO A CA 1
ATOM 803 C C . PRO A 1 101 ? -1.335 -2.308 -3.749 1.00 96.25 101 PRO A C 1
ATOM 805 O O . PRO A 1 101 ? -1.250 -3.526 -3.578 1.00 96.25 101 PRO A O 1
ATOM 808 N N . PHE A 1 102 ? -1.793 -1.799 -4.897 1.00 94.12 102 PHE A N 1
ATOM 809 C CA . PHE A 1 102 ? -2.249 -2.632 -6.014 1.00 94.12 102 PHE A CA 1
ATOM 810 C C . PHE A 1 102 ? -1.088 -3.300 -6.754 1.00 94.12 102 PHE A C 1
ATOM 812 O O . PHE A 1 102 ? -1.236 -4.438 -7.203 1.00 94.12 102 PHE A O 1
ATOM 819 N N . VAL A 1 103 ? 0.071 -2.640 -6.854 1.00 95.56 103 VAL A N 1
ATOM 820 C CA . VAL A 1 103 ? 1.296 -3.229 -7.424 1.00 95.56 103 VAL A CA 1
ATOM 821 C C . VAL A 1 103 ? 1.733 -4.453 -6.614 1.00 95.56 103 VAL A C 1
ATOM 823 O O . VAL A 1 103 ? 1.917 -5.535 -7.178 1.00 95.56 103 VAL A O 1
ATOM 826 N N . PHE A 1 104 ? 1.843 -4.323 -5.290 1.00 98.00 104 PHE A N 1
ATOM 827 C CA . PHE A 1 104 ? 2.205 -5.443 -4.420 1.00 98.00 104 PHE A CA 1
ATOM 828 C C . PHE A 1 104 ? 1.137 -6.534 -4.412 1.00 98.00 104 PHE A C 1
ATOM 830 O O . PHE A 1 104 ? 1.483 -7.714 -4.449 1.00 98.00 104 PHE A O 1
ATOM 837 N N . ALA A 1 105 ? -0.148 -6.177 -4.444 1.00 95.94 105 ALA A N 1
ATOM 838 C CA . ALA A 1 105 ? -1.225 -7.160 -4.525 1.00 95.94 105 ALA A CA 1
ATOM 839 C C . ALA A 1 105 ? -1.233 -7.945 -5.846 1.00 95.94 105 ALA A C 1
ATOM 841 O O . ALA A 1 105 ? -1.474 -9.158 -5.840 1.00 95.94 105 ALA A O 1
ATOM 842 N N . ALA A 1 106 ? -0.861 -7.300 -6.958 1.00 93.75 106 ALA A N 1
ATOM 843 C CA . ALA A 1 106 ? -0.682 -7.965 -8.244 1.00 93.75 106 ALA A CA 1
ATOM 844 C C . ALA A 1 106 ? 0.446 -9.014 -8.212 1.00 93.75 106 ALA A C 1
ATOM 846 O O . ALA A 1 106 ? 0.282 -10.084 -8.805 1.00 93.75 106 ALA A O 1
ATOM 847 N N . ILE A 1 107 ? 1.547 -8.744 -7.495 1.00 96.25 107 ILE A N 1
ATOM 848 C CA . ILE A 1 107 ? 2.626 -9.718 -7.237 1.00 96.25 107 ILE A CA 1
ATOM 849 C C . ILE A 1 107 ? 2.137 -10.816 -6.272 1.00 96.25 107 ILE A C 1
ATOM 851 O O . ILE A 1 107 ? 2.297 -12.012 -6.529 1.00 96.25 107 ILE A O 1
ATOM 855 N N . GLY A 1 108 ? 1.468 -10.427 -5.187 1.00 95.81 108 GLY A N 1
ATOM 856 C CA . GLY A 1 108 ? 0.779 -11.313 -4.255 1.00 95.81 108 GLY A CA 1
ATOM 857 C C . GLY A 1 108 ? 1.654 -11.853 -3.122 1.00 95.81 108 GLY A C 1
ATOM 858 O O . GLY A 1 108 ? 2.429 -11.128 -2.513 1.00 95.81 108 GLY A O 1
ATOM 859 N N . GLU A 1 109 ? 1.501 -13.145 -2.813 1.00 97.81 109 GLU A N 1
ATOM 860 C CA . GLU A 1 109 ? 2.071 -13.800 -1.624 1.00 97.81 109 GLU A CA 1
ATOM 861 C C . GLU A 1 109 ? 3.586 -13.601 -1.420 1.00 97.81 109 GLU A C 1
ATOM 863 O O . GLU A 1 109 ? 3.980 -13.361 -0.278 1.00 97.81 109 GLU A O 1
ATOM 868 N N . PRO A 1 110 ? 4.442 -13.588 -2.467 1.00 98.44 110 PRO A N 1
ATOM 869 C CA . PRO A 1 110 ? 5.872 -13.330 -2.290 1.00 98.44 110 PRO A CA 1
ATOM 870 C C . PRO A 1 110 ? 6.204 -11.978 -1.639 1.00 98.44 110 PRO A C 1
ATOM 872 O O . PRO A 1 110 ? 7.288 -11.829 -1.082 1.00 98.44 110 PRO A O 1
ATOM 875 N N . ALA A 1 111 ? 5.295 -10.998 -1.696 1.00 98.50 111 ALA A N 1
ATOM 876 C CA . ALA A 1 111 ? 5.489 -9.687 -1.084 1.00 98.50 111 ALA A CA 1
ATOM 877 C C . ALA A 1 111 ? 5.233 -9.667 0.431 1.00 98.50 111 ALA A C 1
ATOM 879 O O . ALA A 1 111 ? 5.722 -8.766 1.106 1.00 98.50 111 ALA A O 1
ATOM 880 N N . ILE A 1 112 ? 4.509 -10.647 0.986 1.00 98.56 112 ILE A N 1
ATOM 881 C CA . ILE A 1 112 ? 4.055 -10.603 2.386 1.00 98.56 112 ILE A CA 1
ATOM 882 C C . ILE A 1 112 ? 5.230 -10.578 3.360 1.00 98.56 112 ILE A C 1
ATOM 884 O O . ILE A 1 112 ? 5.285 -9.710 4.226 1.00 98.56 112 ILE A O 1
ATOM 888 N N . ALA A 1 113 ? 6.178 -11.509 3.220 1.00 98.19 113 ALA A N 1
ATOM 889 C CA . ALA A 1 113 ? 7.297 -11.607 4.153 1.00 98.19 113 ALA A CA 1
ATOM 890 C C . ALA A 1 113 ? 8.202 -10.354 4.122 1.00 98.19 113 ALA A C 1
ATOM 892 O O . ALA A 1 113 ? 8.461 -9.808 5.194 1.00 98.19 113 ALA A O 1
ATOM 893 N N . PRO A 1 114 ? 8.614 -9.821 2.951 1.00 98.31 114 PRO A N 1
ATOM 894 C CA . PRO A 1 114 ? 9.363 -8.563 2.893 1.00 98.31 114 PRO A CA 1
ATOM 895 C C . PRO A 1 114 ? 8.615 -7.355 3.478 1.00 98.31 114 PRO A C 1
ATOM 897 O O . PRO A 1 114 ? 9.216 -6.565 4.201 1.00 98.31 114 PRO A O 1
ATOM 900 N N . LEU A 1 115 ? 7.307 -7.219 3.219 1.00 98.06 115 LEU A N 1
ATOM 901 C CA . LEU A 1 115 ? 6.496 -6.128 3.780 1.00 98.06 115 LEU A CA 1
ATOM 902 C C . LEU A 1 115 ? 6.330 -6.263 5.301 1.00 98.06 115 LEU A C 1
ATOM 904 O O . LEU A 1 115 ? 6.433 -5.279 6.027 1.00 98.06 115 LEU A O 1
ATOM 908 N N . SER A 1 116 ? 6.125 -7.486 5.798 1.00 96.56 116 SER A N 1
ATOM 909 C CA . SER A 1 116 ? 6.070 -7.766 7.236 1.00 96.56 116 SER A CA 1
ATOM 910 C C . SER A 1 116 ? 7.393 -7.450 7.924 1.00 96.56 116 SER A C 1
ATOM 912 O O . SER A 1 116 ? 7.385 -6.925 9.033 1.00 96.56 116 SER A O 1
ATOM 914 N N . GLN A 1 117 ? 8.523 -7.772 7.290 1.00 95.31 117 GLN A N 1
ATOM 915 C CA . GLN A 1 117 ? 9.841 -7.441 7.820 1.00 95.31 117 GLN A CA 1
ATOM 916 C C . GLN A 1 117 ? 10.027 -5.923 7.901 1.00 95.31 117 GLN A C 1
ATOM 918 O O . GLN A 1 117 ? 10.508 -5.431 8.915 1.00 95.31 117 GLN A O 1
ATOM 923 N N . PHE A 1 118 ? 9.595 -5.184 6.875 1.00 94.88 118 PHE A N 1
ATOM 924 C CA . PHE A 1 118 ? 9.652 -3.722 6.870 1.00 94.88 118 PHE A CA 1
ATOM 925 C C . PHE A 1 118 ? 8.885 -3.107 8.053 1.00 94.88 118 PHE A C 1
ATOM 927 O O . PHE A 1 118 ? 9.417 -2.241 8.739 1.00 94.88 118 PHE A O 1
ATOM 934 N N . LEU A 1 119 ? 7.681 -3.608 8.363 1.00 91.12 119 LEU A N 1
ATOM 935 C CA . LEU A 1 119 ? 6.884 -3.154 9.516 1.00 91.12 119 LEU A CA 1
ATOM 936 C C . LEU A 1 119 ? 7.540 -3.414 10.885 1.00 91.12 119 LEU A C 1
ATOM 938 O O . LEU A 1 119 ? 7.160 -2.791 11.872 1.00 91.12 119 LEU A O 1
ATOM 942 N N . GLN A 1 120 ? 8.486 -4.350 10.965 1.00 87.06 120 GLN A N 1
ATOM 943 C CA . GLN A 1 120 ? 9.178 -4.709 12.208 1.00 87.06 120 GLN A CA 1
ATOM 944 C C . GLN A 1 120 ? 10.504 -3.955 12.394 1.00 87.06 120 GLN A C 1
ATOM 946 O O . GLN A 1 120 ? 11.089 -4.007 13.477 1.00 87.06 120 GLN A O 1
ATOM 951 N N . SER A 1 121 ? 10.987 -3.257 11.364 1.00 85.62 121 SER A N 1
ATOM 952 C CA . SER A 1 121 ? 12.238 -2.498 11.405 1.00 85.62 121 SER A CA 1
ATOM 953 C C . SER A 1 121 ? 12.013 -1.125 12.047 1.00 85.62 121 SER A C 1
ATOM 955 O O . SER A 1 121 ? 11.218 -0.362 11.512 1.00 85.62 121 SER A O 1
ATOM 957 N N . PRO A 1 122 ? 12.716 -0.743 13.130 1.00 72.62 122 PRO A N 1
ATOM 958 C CA . PRO A 1 122 ? 12.498 0.524 13.846 1.00 72.62 122 PRO A CA 1
ATOM 959 C C . PRO A 1 122 ? 13.166 1.750 13.188 1.00 72.62 122 PRO A C 1
ATOM 961 O O . PRO A 1 122 ? 13.334 2.777 13.838 1.00 72.62 122 PRO A O 1
ATOM 964 N N . GLU A 1 123 ? 13.618 1.632 11.939 1.00 79.75 123 GLU A N 1
ATOM 965 C CA . GLU A 1 123 ? 14.519 2.598 11.291 1.00 79.75 123 GLU A CA 1
ATOM 966 C C . GLU A 1 123 ? 13.820 3.522 10.278 1.00 79.75 123 GLU A C 1
ATOM 968 O O . GLU A 1 123 ? 14.494 4.328 9.642 1.00 79.75 123 GLU A O 1
ATOM 973 N N . HIS A 1 124 ? 12.498 3.411 10.118 1.00 82.94 124 HIS A N 1
ATOM 974 C CA . HIS A 1 124 ? 11.758 4.059 9.032 1.00 82.94 124 HIS A CA 1
ATOM 975 C C . HIS A 1 124 ? 10.840 5.180 9.524 1.00 82.94 124 HIS A C 1
ATOM 977 O O . HIS A 1 124 ? 10.440 5.221 10.690 1.00 82.94 124 HIS A O 1
ATOM 983 N N . GLU A 1 125 ? 10.481 6.076 8.606 1.00 79.62 125 GLU A N 1
ATOM 984 C CA . GLU A 1 125 ? 9.483 7.121 8.850 1.00 79.62 125 GLU A CA 1
ATOM 985 C C . GLU A 1 125 ? 8.087 6.508 9.067 1.00 79.62 125 GLU A C 1
ATOM 987 O O . GLU A 1 125 ? 7.728 5.507 8.439 1.00 79.62 125 GLU A O 1
ATOM 992 N N . GLU A 1 126 ? 7.248 7.122 9.913 1.00 80.31 126 GLU A N 1
ATOM 993 C CA . GLU A 1 126 ? 5.953 6.523 10.294 1.00 80.31 126 GLU A CA 1
ATOM 994 C C . GLU A 1 126 ? 5.035 6.257 9.086 1.00 80.31 126 GLU A C 1
ATOM 996 O O . GLU A 1 126 ? 4.351 5.232 9.013 1.00 80.31 126 GLU A O 1
ATOM 1001 N N . PHE A 1 127 ? 5.059 7.157 8.099 1.00 86.44 127 PHE A N 1
ATOM 1002 C CA . PHE A 1 127 ? 4.242 7.063 6.891 1.00 86.44 127 PHE A CA 1
ATOM 1003 C C . PHE A 1 127 ? 4.761 6.000 5.914 1.00 86.44 127 PHE A C 1
ATOM 1005 O O . PHE A 1 127 ? 3.985 5.448 5.132 1.00 86.44 127 PHE A O 1
ATOM 1012 N N . ALA A 1 128 ? 6.041 5.623 5.992 1.00 91.88 128 ALA A N 1
ATOM 1013 C CA . ALA A 1 128 ? 6.575 4.523 5.196 1.00 91.88 128 ALA A CA 1
ATOM 1014 C C . ALA A 1 128 ? 5.965 3.179 5.634 1.00 91.88 128 ALA A C 1
ATOM 1016 O O . ALA A 1 128 ? 5.660 2.323 4.798 1.00 91.88 128 ALA A O 1
ATOM 1017 N N . TYR A 1 129 ? 5.686 3.003 6.932 1.00 92.31 129 TYR A N 1
ATOM 1018 C CA . TYR A 1 129 ? 4.954 1.830 7.419 1.00 92.31 129 TYR A CA 1
ATOM 1019 C C . TYR A 1 129 ? 3.521 1.774 6.880 1.00 92.31 129 TYR A C 1
ATOM 1021 O O . TYR A 1 129 ? 3.003 0.684 6.622 1.00 92.31 129 TYR A O 1
ATOM 1029 N N . ALA A 1 130 ? 2.883 2.925 6.647 1.00 92.38 130 ALA A N 1
ATOM 1030 C CA . ALA A 1 130 ? 1.535 2.976 6.086 1.00 92.38 130 ALA A CA 1
ATOM 1031 C C . ALA A 1 130 ? 1.470 2.394 4.665 1.00 92.38 130 ALA A C 1
ATOM 1033 O O . ALA A 1 130 ? 0.505 1.691 4.348 1.00 92.38 130 ALA A O 1
ATOM 1034 N N . LEU A 1 131 ? 2.501 2.602 3.834 1.00 95.31 131 LEU A N 1
ATOM 1035 C CA . LEU A 1 131 ? 2.621 1.950 2.523 1.00 95.31 131 LEU A CA 1
ATOM 1036 C C . LEU A 1 131 ? 2.679 0.425 2.662 1.00 95.31 131 LEU A C 1
ATOM 1038 O O . LEU A 1 131 ? 1.940 -0.290 1.979 1.00 95.31 131 LEU A O 1
ATOM 1042 N N . ALA A 1 132 ? 3.514 -0.078 3.577 1.00 96.88 132 ALA A N 1
ATOM 1043 C CA . ALA A 1 132 ? 3.659 -1.513 3.800 1.00 96.88 132 ALA A CA 1
ATOM 1044 C C . ALA A 1 132 ? 2.363 -2.157 4.321 1.00 96.88 132 ALA A C 1
ATOM 1046 O O . ALA A 1 132 ? 1.923 -3.183 3.795 1.00 96.88 132 ALA A O 1
ATOM 1047 N N . ALA A 1 133 ? 1.716 -1.530 5.307 1.00 97.25 133 ALA A N 1
ATOM 1048 C CA . ALA A 1 133 ? 0.439 -1.987 5.846 1.00 97.25 133 ALA A CA 1
ATOM 1049 C C . ALA A 1 133 ? -0.667 -1.964 4.780 1.00 97.25 133 ALA A C 1
ATOM 1051 O O . ALA A 1 133 ? -1.376 -2.954 4.613 1.00 97.25 133 ALA A O 1
ATOM 1052 N N . SER A 1 134 ? -0.769 -0.891 3.992 1.00 97.31 134 SER A N 1
ATOM 1053 C CA . SER A 1 134 ? -1.771 -0.781 2.922 1.00 97.31 134 SER A CA 1
ATOM 1054 C C . SER A 1 134 ? -1.555 -1.827 1.824 1.00 97.31 134 SER A C 1
ATOM 1056 O O . SER A 1 134 ? -2.517 -2.415 1.329 1.00 97.31 134 SER A O 1
ATOM 1058 N N . ALA A 1 135 ? -0.300 -2.132 1.478 1.00 98.06 135 ALA A N 1
ATOM 1059 C CA . ALA A 1 135 ? 0.033 -3.201 0.541 1.00 98.06 135 ALA A CA 1
ATOM 1060 C C . ALA A 1 135 ? -0.374 -4.590 1.056 1.00 98.06 135 ALA A C 1
ATOM 1062 O O . ALA A 1 135 ? -0.982 -5.365 0.313 1.00 98.06 135 ALA A O 1
ATOM 1063 N N . LEU A 1 136 ? -0.106 -4.897 2.330 1.00 98.62 136 LEU A N 1
ATOM 1064 C CA . LEU A 1 136 ? -0.576 -6.133 2.966 1.00 98.62 136 LEU A CA 1
ATOM 1065 C C . LEU A 1 136 ? -2.108 -6.211 2.959 1.00 98.62 136 LEU A C 1
ATOM 1067 O O . LEU A 1 136 ? -2.669 -7.216 2.523 1.00 98.62 136 LEU A O 1
ATOM 1071 N N . THR A 1 137 ? -2.800 -5.140 3.344 1.00 98.50 137 THR A N 1
ATOM 1072 C CA . THR A 1 137 ? -4.267 -5.064 3.293 1.00 98.50 137 THR A CA 1
ATOM 1073 C C . THR A 1 137 ? -4.800 -5.337 1.893 1.00 98.50 137 THR A C 1
ATOM 1075 O O . THR A 1 137 ? -5.687 -6.175 1.722 1.00 98.50 137 THR A O 1
ATOM 1078 N N . GLN A 1 138 ? -4.228 -4.704 0.867 1.00 97.94 138 GLN A N 1
ATOM 1079 C CA . GLN A 1 138 ? -4.663 -4.895 -0.513 1.00 97.94 138 GLN A CA 1
ATOM 1080 C C . GLN A 1 138 ? -4.429 -6.337 -1.003 1.00 97.94 138 GLN A C 1
ATOM 1082 O O . GLN A 1 138 ? -5.279 -6.884 -1.712 1.00 97.94 138 GLN A O 1
ATOM 1087 N N . ILE A 1 139 ? -3.348 -7.006 -0.570 1.00 98.00 139 ILE A N 1
ATOM 1088 C CA . ILE A 1 139 ? -3.131 -8.444 -0.817 1.00 98.00 139 ILE A CA 1
ATOM 1089 C C . ILE A 1 139 ? -4.266 -9.279 -0.201 1.00 98.00 139 ILE A C 1
ATOM 1091 O O . ILE A 1 139 ? -4.833 -10.130 -0.892 1.00 98.00 139 ILE A O 1
ATOM 1095 N N . ALA A 1 140 ? -4.630 -9.039 1.064 1.00 97.00 140 ALA A N 1
ATOM 1096 C CA . ALA A 1 140 ? -5.719 -9.760 1.736 1.00 97.00 140 ALA A CA 1
ATOM 1097 C C . ALA A 1 140 ? -7.088 -9.511 1.083 1.00 97.00 140 ALA A C 1
ATOM 1099 O O . ALA A 1 140 ? -7.883 -10.445 0.950 1.00 97.00 140 ALA A O 1
ATOM 1100 N N . LEU A 1 141 ? -7.357 -8.278 0.642 1.00 93.56 141 LEU A N 1
ATOM 1101 C CA . LEU A 1 141 ? -8.602 -7.917 -0.039 1.00 93.56 141 LEU A CA 1
ATOM 1102 C C . LEU A 1 141 ? -8.741 -8.612 -1.401 1.00 93.56 141 LEU A C 1
ATOM 1104 O O . LEU A 1 141 ? -9.838 -9.042 -1.761 1.00 93.56 141 LEU A O 1
ATOM 1108 N N . GLN A 1 142 ? -7.645 -8.754 -2.153 1.00 92.12 142 GLN A N 1
ATOM 1109 C CA . GLN A 1 142 ? -7.656 -9.462 -3.438 1.00 92.12 142 GLN A CA 1
ATOM 1110 C C . GLN A 1 142 ? -7.628 -10.988 -3.280 1.00 92.12 142 GLN A C 1
ATOM 1112 O O . GLN A 1 142 ? -8.183 -11.708 -4.114 1.00 92.12 142 GLN A O 1
ATOM 1117 N N . LYS A 1 143 ? -6.999 -11.498 -2.216 1.00 93.38 143 LYS A N 1
ATOM 1118 C CA . LYS A 1 143 ? -6.855 -12.930 -1.929 1.00 93.38 143 LYS A CA 1
ATOM 1119 C C . LYS A 1 143 ? -7.305 -13.226 -0.502 1.00 93.38 143 LYS A C 1
ATOM 1121 O O . LYS A 1 143 ? -6.497 -13.318 0.419 1.00 93.38 143 LYS A O 1
ATOM 1126 N N . THR A 1 144 ? -8.603 -13.464 -0.337 1.00 93.81 144 THR A N 1
ATOM 1127 C CA . THR A 1 144 ? -9.233 -13.692 0.976 1.00 93.81 144 THR A CA 1
ATOM 1128 C C . THR A 1 144 ? -8.646 -14.874 1.753 1.00 93.81 144 THR A C 1
ATOM 1130 O O . THR A 1 144 ? -8.676 -14.861 2.981 1.00 93.81 144 THR A O 1
ATOM 1133 N N . SER A 1 145 ? -8.046 -15.862 1.077 1.00 96.94 145 SER A N 1
ATOM 1134 C CA . SER A 1 145 ? -7.322 -16.969 1.722 1.00 96.94 145 SER A CA 1
ATOM 1135 C C . SER A 1 145 ? -6.096 -16.517 2.523 1.00 96.94 145 SER A C 1
ATOM 1137 O O . SER A 1 145 ? -5.666 -17.235 3.418 1.00 96.94 145 SER A O 1
ATOM 1139 N N . LEU A 1 146 ? -5.536 -15.341 2.219 1.00 97.38 146 LEU A N 1
ATOM 1140 C CA . LEU A 1 146 ? -4.376 -14.763 2.904 1.00 97.38 146 LEU A CA 1
ATOM 1141 C C . LEU A 1 146 ? -4.770 -13.817 4.048 1.00 97.38 146 LEU A C 1
ATOM 1143 O O . LEU A 1 146 ? -3.902 -13.432 4.828 1.00 97.38 146 LEU A O 1
ATOM 1147 N N . ARG A 1 147 ? -6.062 -13.471 4.193 1.00 97.88 147 ARG A N 1
ATOM 1148 C CA . ARG A 1 147 ? -6.552 -12.543 5.230 1.00 97.88 147 ARG A CA 1
ATOM 1149 C C . ARG A 1 147 ? -6.093 -12.957 6.627 1.00 97.88 147 ARG A C 1
ATOM 1151 O O . ARG A 1 147 ? -5.548 -12.130 7.341 1.00 97.88 147 ARG A O 1
ATOM 1158 N N . ALA A 1 148 ? -6.273 -14.225 7.002 1.00 98.06 148 ALA A N 1
ATOM 1159 C CA . ALA A 1 148 ? -5.910 -14.708 8.338 1.00 98.06 148 ALA A CA 1
ATOM 1160 C C . ALA A 1 148 ? -4.408 -14.553 8.638 1.00 98.06 148 ALA A C 1
ATOM 1162 O O . ALA A 1 148 ? -4.043 -14.141 9.730 1.00 98.06 148 ALA A O 1
ATOM 1163 N N . HIS A 1 149 ? -3.546 -14.820 7.653 1.00 98.06 149 HIS A N 1
ATOM 1164 C CA . HIS A 1 149 ? -2.099 -14.647 7.794 1.00 98.06 149 HIS A CA 1
ATOM 1165 C C . HIS A 1 149 ? -1.716 -13.166 7.950 1.00 98.06 149 HIS A C 1
ATOM 1167 O O . HIS A 1 149 ? -0.886 -12.820 8.781 1.00 98.06 149 HIS A O 1
ATOM 1173 N N . ILE A 1 150 ? -2.354 -12.271 7.195 1.00 98.31 150 ILE A N 1
ATOM 1174 C CA . ILE A 1 150 ? -2.098 -10.827 7.297 1.00 98.31 150 ILE A CA 1
ATOM 1175 C C . ILE A 1 150 ? -2.609 -10.254 8.624 1.00 98.31 150 ILE A C 1
ATOM 1177 O O . ILE A 1 150 ? -1.950 -9.406 9.220 1.00 98.31 150 ILE A O 1
ATOM 1181 N N . LEU A 1 151 ? -3.734 -10.755 9.137 1.00 98.25 151 LEU A N 1
ATOM 1182 C CA . LEU A 1 151 ? -4.202 -10.379 10.469 1.00 98.25 151 LEU A CA 1
ATOM 1183 C C . LEU A 1 151 ? -3.301 -10.897 11.582 1.00 98.25 151 LEU A C 1
ATOM 1185 O O . LEU A 1 151 ? -3.145 -10.198 12.574 1.00 98.25 151 LEU A O 1
ATOM 1189 N N . ASP A 1 152 ? -2.668 -12.057 11.415 1.00 97.50 152 ASP A N 1
ATOM 1190 C CA . ASP A 1 152 ? -1.641 -12.517 12.350 1.00 97.50 152 ASP A CA 1
ATOM 1191 C C . ASP A 1 152 ? -0.459 -11.533 12.388 1.00 97.50 152 ASP A C 1
ATOM 1193 O O . ASP A 1 152 ? -0.062 -11.088 13.464 1.00 97.50 152 ASP A O 1
ATOM 1197 N N . ILE A 1 153 ? 0.025 -11.077 11.226 1.00 97.31 153 ILE A N 1
ATOM 1198 C CA . ILE A 1 153 ? 1.079 -10.049 11.135 1.00 97.31 153 ILE A CA 1
ATOM 1199 C C . ILE A 1 153 ? 0.659 -8.757 11.852 1.00 97.31 153 ILE A C 1
ATOM 1201 O O . ILE A 1 153 ? 1.405 -8.236 12.682 1.00 97.31 153 ILE A O 1
ATOM 1205 N N . PHE A 1 154 ? -0.542 -8.244 11.575 1.00 97.31 154 PHE A N 1
ATOM 1206 C CA . PHE A 1 154 ? -1.029 -7.026 12.227 1.00 97.31 154 PHE A CA 1
ATOM 1207 C C . PHE A 1 154 ? -1.282 -7.215 13.722 1.00 97.31 154 PHE A C 1
ATOM 1209 O O . PHE A 1 154 ? -0.982 -6.304 14.490 1.00 97.31 154 PHE A O 1
ATOM 1216 N N . SER A 1 155 ? -1.753 -8.390 14.148 1.00 95.81 155 SER A N 1
ATOM 1217 C CA . SER A 1 155 ? -1.931 -8.745 15.558 1.00 95.81 155 SER A CA 1
ATOM 1218 C C . SER A 1 155 ? -0.622 -8.614 16.332 1.00 95.81 155 SER A C 1
ATOM 1220 O O . SER A 1 155 ? -0.614 -8.024 17.410 1.00 95.81 155 SER A O 1
ATOM 1222 N N . HIS A 1 156 ? 0.491 -9.105 15.777 1.00 93.25 156 HIS A N 1
ATOM 1223 C CA . HIS A 1 156 ? 1.805 -8.969 16.410 1.00 93.25 156 HIS A CA 1
ATOM 1224 C C . HIS A 1 156 ? 2.190 -7.498 16.627 1.00 93.25 156 HIS A C 1
ATOM 1226 O O . HIS A 1 156 ? 2.750 -7.167 17.670 1.00 93.25 156 HIS A O 1
ATOM 1232 N N . TYR A 1 157 ? 1.848 -6.608 15.689 1.00 91.81 157 TYR A N 1
ATOM 1233 C CA . TYR A 1 157 ? 2.091 -5.175 15.853 1.00 91.81 157 TYR A CA 1
ATOM 1234 C C . TYR A 1 157 ? 1.160 -4.547 16.906 1.00 91.81 157 TYR A C 1
ATOM 1236 O O . TYR A 1 157 ? 1.636 -3.925 17.853 1.00 91.81 157 TYR A O 1
ATOM 1244 N N . VAL A 1 158 ? -0.166 -4.727 16.800 1.00 91.75 158 VAL A N 1
ATOM 1245 C CA . VAL A 1 158 ? -1.131 -4.061 17.707 1.00 91.75 158 VAL A CA 1
ATOM 1246 C C . VAL A 1 158 ? -1.080 -4.570 19.151 1.00 91.75 158 VAL A C 1
ATOM 1248 O O . VAL A 1 158 ? -1.599 -3.922 20.056 1.00 91.75 158 VAL A O 1
ATOM 1251 N N . GLN A 1 159 ? -0.437 -5.710 19.406 1.00 91.69 159 GLN A N 1
ATOM 1252 C CA . GLN A 1 159 ? -0.147 -6.178 20.766 1.00 91.69 159 GLN A CA 1
ATOM 1253 C C . GLN A 1 159 ? 0.889 -5.309 21.491 1.00 91.69 159 GLN A C 1
ATOM 1255 O O . GLN A 1 159 ? 0.902 -5.251 22.723 1.00 91.69 159 GLN A O 1
ATOM 1260 N N . SER A 1 160 ? 1.785 -4.657 20.754 1.00 89.88 160 SER A N 1
ATOM 1261 C CA . SER A 1 160 ? 2.827 -3.777 21.288 1.00 89.88 160 SER A CA 1
ATOM 1262 C C . SER A 1 160 ? 3.059 -2.618 20.316 1.00 89.88 160 SER A C 1
ATOM 1264 O O . SER A 1 160 ? 4.121 -2.539 19.696 1.00 89.88 160 SER A O 1
ATOM 1266 N N . PRO A 1 161 ? 2.053 -1.735 20.156 1.00 89.00 161 PRO A N 1
ATOM 1267 C CA . PRO A 1 161 ? 2.123 -0.645 19.198 1.00 89.00 161 PRO A CA 1
ATOM 1268 C C . PRO A 1 161 ? 3.218 0.334 19.615 1.00 89.00 161 PRO A C 1
ATOM 1270 O O . PRO A 1 161 ? 3.446 0.563 20.807 1.00 89.00 161 PRO A O 1
ATOM 1273 N N . GLN A 1 162 ? 3.875 0.954 18.638 1.00 87.88 162 GLN A N 1
ATOM 1274 C CA . GLN A 1 162 ? 4.797 2.044 18.928 1.00 87.88 162 GLN A CA 1
ATOM 1275 C C . GLN A 1 162 ? 3.993 3.239 19.456 1.00 87.88 162 GLN A C 1
ATOM 1277 O O . GLN A 1 162 ? 3.221 3.851 18.720 1.00 87.88 162 GLN A O 1
ATOM 1282 N N . GLU A 1 163 ? 4.150 3.569 20.740 1.00 85.75 163 GLU A N 1
ATOM 1283 C CA . GLU A 1 163 ? 3.304 4.570 21.412 1.00 85.75 163 GLU A CA 1
ATOM 1284 C C . GLU A 1 163 ? 3.458 5.987 20.839 1.00 85.75 163 GLU A C 1
ATOM 1286 O O . GLU A 1 163 ? 2.559 6.809 20.977 1.00 85.75 163 GLU A O 1
ATOM 1291 N N . THR A 1 164 ? 4.572 6.268 20.160 1.00 86.69 164 THR A N 1
ATOM 1292 C CA . THR A 1 164 ? 4.836 7.555 19.504 1.00 86.69 164 THR A CA 1
ATOM 1293 C C . THR A 1 164 ? 4.341 7.633 18.059 1.00 86.69 164 THR A C 1
ATOM 1295 O O . THR A 1 164 ? 4.325 8.727 17.507 1.00 86.69 164 THR A O 1
ATOM 1298 N N . ALA A 1 165 ? 3.950 6.514 17.440 1.00 87.94 165 ALA A N 1
ATOM 1299 C CA . ALA A 1 165 ? 3.547 6.444 16.032 1.00 87.94 165 ALA A CA 1
ATOM 1300 C C . ALA A 1 165 ? 2.023 6.615 15.872 1.00 87.94 165 ALA A C 1
ATOM 1302 O O . ALA A 1 165 ? 1.331 5.734 15.359 1.00 87.94 165 ALA A O 1
ATOM 1303 N N . TYR A 1 166 ? 1.478 7.729 16.374 1.00 90.69 166 TYR A N 1
ATOM 1304 C CA . TYR A 1 166 ? 0.030 7.966 16.474 1.00 90.69 166 TYR A CA 1
ATOM 1305 C C . TYR A 1 166 ? -0.691 7.851 15.126 1.00 90.69 166 TYR A C 1
ATOM 1307 O O . TYR A 1 166 ? -1.720 7.170 15.030 1.00 90.69 166 TYR A O 1
ATOM 1315 N N . SER A 1 167 ? -0.140 8.491 14.087 1.00 90.44 167 SER A N 1
ATOM 1316 C CA . SER A 1 167 ? -0.716 8.504 12.741 1.00 90.44 167 SER A CA 1
ATOM 1317 C C . SER A 1 167 ? -0.715 7.097 12.155 1.00 90.44 167 SER A C 1
ATOM 1319 O O . SER A 1 167 ? -1.740 6.620 11.664 1.00 90.44 167 SER A O 1
ATOM 1321 N N . PHE A 1 168 ? 0.416 6.392 12.262 1.00 92.81 168 PHE A N 1
ATOM 1322 C CA . PHE A 1 168 ? 0.526 5.030 11.754 1.00 92.81 168 PHE A CA 1
ATOM 1323 C C . PHE A 1 168 ? -0.394 4.056 12.499 1.00 92.81 168 PHE A C 1
ATOM 1325 O O . PHE A 1 168 ? -1.076 3.264 11.853 1.00 92.81 168 PHE A O 1
ATOM 1332 N N . ASN A 1 169 ? -0.496 4.143 13.828 1.00 94.81 169 ASN A N 1
ATOM 1333 C CA . ASN A 1 169 ? -1.415 3.306 14.603 1.00 94.81 169 ASN A CA 1
ATOM 1334 C C . ASN A 1 169 ? -2.874 3.520 14.153 1.00 94.81 169 ASN A C 1
ATOM 1336 O O . ASN A 1 169 ? -3.604 2.548 13.949 1.00 94.81 169 ASN A O 1
ATOM 1340 N N . GLY A 1 170 ? -3.286 4.771 13.908 1.00 95.25 170 GLY A N 1
ATOM 1341 C CA . GLY A 1 170 ? -4.601 5.088 13.335 1.00 95.25 170 GLY A CA 1
ATOM 1342 C C . GLY A 1 170 ? -4.796 4.537 11.919 1.00 95.25 170 GLY A C 1
ATOM 1343 O O . GLY A 1 170 ? -5.845 3.967 11.609 1.00 95.25 170 GLY A O 1
ATOM 1344 N N . LEU A 1 171 ? -3.779 4.641 11.059 1.00 94.75 171 LEU A N 1
ATOM 1345 C CA . LEU A 1 171 ? -3.804 4.091 9.698 1.00 94.75 171 LEU A CA 1
ATOM 1346 C C . LEU A 1 171 ? -3.857 2.558 9.698 1.00 94.75 171 LEU A C 1
ATOM 1348 O O . LEU A 1 171 ? -4.576 1.966 8.891 1.00 94.75 171 LEU A O 1
ATOM 1352 N N . LEU A 1 172 ? -3.156 1.892 10.614 1.00 96.62 172 LEU A N 1
ATOM 1353 C CA . LEU A 1 172 ? -3.220 0.444 10.774 1.00 96.62 172 LEU A CA 1
ATOM 1354 C C . LEU A 1 172 ? -4.608 -0.005 11.247 1.00 96.62 172 LEU A C 1
ATOM 1356 O O . LEU A 1 172 ? -5.157 -0.962 10.707 1.00 96.62 172 LEU A O 1
ATOM 1360 N N . ILE A 1 173 ? -5.223 0.707 12.194 1.00 97.94 173 ILE A N 1
ATOM 1361 C CA . ILE A 1 173 ? -6.603 0.425 12.616 1.00 97.94 173 ILE A CA 1
ATOM 1362 C C . ILE A 1 173 ? -7.583 0.641 11.453 1.00 97.94 173 ILE A C 1
ATOM 1364 O O . ILE A 1 173 ? -8.473 -0.181 11.246 1.00 97.94 173 ILE A O 1
ATOM 1368 N N . SER A 1 174 ? -7.390 1.678 10.631 1.00 97.56 174 SER A N 1
ATOM 1369 C CA . SER A 1 174 ? -8.165 1.871 9.395 1.00 97.56 174 SER A CA 1
ATOM 1370 C C . SER A 1 174 ? -8.054 0.665 8.447 1.00 97.56 174 SER A C 1
ATOM 1372 O O . SER A 1 174 ? -9.058 0.177 7.929 1.00 97.56 174 SER A O 1
ATOM 1374 N N . ASN A 1 175 ? -6.848 0.112 8.291 1.00 97.94 175 ASN A N 1
ATOM 1375 C CA . ASN A 1 175 ? -6.613 -1.119 7.533 1.00 97.94 175 ASN A CA 1
ATOM 1376 C C . ASN A 1 175 ? -7.337 -2.336 8.146 1.00 97.94 175 ASN A C 1
ATOM 1378 O O . ASN A 1 175 ? -7.936 -3.131 7.424 1.00 97.94 175 ASN A O 1
ATOM 1382 N N . LEU A 1 176 ? -7.339 -2.471 9.475 1.00 98.44 176 LEU A N 1
ATOM 1383 C CA . LEU A 1 176 ? -8.067 -3.532 10.183 1.00 98.44 176 LEU A CA 1
ATOM 1384 C C . LEU A 1 176 ? -9.589 -3.429 10.003 1.00 98.44 176 LEU A C 1
ATOM 1386 O O . LEU A 1 176 ? -10.258 -4.456 9.870 1.00 98.44 176 LEU A O 1
ATOM 1390 N N . ILE A 1 177 ? -10.133 -2.211 9.939 1.00 98.06 177 ILE A N 1
ATOM 1391 C CA . ILE A 1 177 ? -11.543 -1.967 9.598 1.00 98.06 177 ILE A CA 1
ATOM 1392 C C . ILE A 1 177 ? -11.836 -2.446 8.176 1.00 98.06 177 ILE A C 1
ATOM 1394 O O . ILE A 1 177 ? -12.816 -3.156 7.958 1.00 98.06 177 ILE A O 1
ATOM 1398 N N . ASP A 1 178 ? -10.971 -2.107 7.221 1.00 96.25 178 ASP A N 1
ATOM 1399 C CA . ASP A 1 178 ? -11.102 -2.529 5.825 1.00 96.25 178 ASP A CA 1
ATOM 1400 C C . ASP A 1 178 ? -11.052 -4.057 5.656 1.00 96.25 178 ASP A C 1
ATOM 1402 O O . ASP A 1 178 ? -11.692 -4.601 4.752 1.00 96.25 178 ASP A O 1
ATOM 1406 N N . LEU A 1 179 ? -10.333 -4.752 6.541 1.00 97.19 179 LEU A N 1
ATOM 1407 C CA . LEU A 1 179 ? -10.281 -6.214 6.614 1.00 97.19 179 LEU A CA 1
ATOM 1408 C C . LEU A 1 179 ? -11.397 -6.836 7.466 1.00 97.19 179 LEU A C 1
ATOM 1410 O O . LEU A 1 179 ? -11.414 -8.059 7.622 1.00 97.19 179 LEU A O 1
ATOM 1414 N N . GLU A 1 180 ? -12.321 -6.040 8.010 1.00 97.81 180 GLU A N 1
ATOM 1415 C CA . GLU A 1 180 ? -13.391 -6.496 8.907 1.00 97.81 180 GLU A CA 1
ATOM 1416 C C . GLU A 1 180 ? -12.826 -7.321 10.087 1.00 97.81 180 GLU A C 1
ATOM 1418 O O . GLU A 1 180 ? -13.325 -8.401 10.404 1.00 97.81 180 GLU A O 1
ATOM 1423 N N . ALA A 1 181 ? -11.716 -6.874 10.690 1.00 97.62 181 ALA A N 1
ATOM 1424 C CA . ALA A 1 181 ? -10.930 -7.621 11.682 1.00 97.62 181 ALA A CA 1
ATOM 1425 C C . ALA A 1 181 ? -11.556 -7.636 13.092 1.00 97.62 181 ALA A C 1
ATOM 1427 O O . ALA A 1 181 ? -10.946 -7.201 14.071 1.00 97.62 181 ALA A O 1
ATOM 1428 N N . VAL A 1 182 ? -12.783 -8.147 13.205 1.00 98.12 182 VAL A N 1
ATOM 1429 C CA . VAL A 1 182 ? -13.522 -8.259 14.476 1.00 98.12 182 VAL A CA 1
ATOM 1430 C C . VAL A 1 182 ? -12.773 -9.081 15.528 1.00 98.12 182 VAL A C 1
ATOM 1432 O O . VAL A 1 182 ? -12.909 -8.824 16.721 1.00 98.12 182 VAL A O 1
ATOM 1435 N N . GLU A 1 183 ? -11.947 -10.038 15.101 1.00 97.44 183 GLU A N 1
ATOM 1436 C CA . GLU A 1 183 ? -11.141 -10.883 15.983 1.00 97.44 183 GLU A CA 1
ATOM 1437 C C . GLU A 1 183 ? -10.047 -10.119 16.748 1.00 97.44 183 GLU A C 1
ATOM 1439 O O . GLU A 1 183 ? -9.581 -10.606 17.776 1.00 97.44 183 GLU A O 1
ATOM 1444 N N . LEU A 1 184 ? -9.655 -8.924 16.286 1.00 97.81 184 LEU A N 1
ATOM 1445 C CA . LEU A 1 184 ? -8.610 -8.112 16.917 1.00 97.81 184 LEU A CA 1
ATOM 1446 C C . LEU A 1 184 ? -9.164 -6.964 17.772 1.00 97.81 184 LEU A C 1
ATOM 1448 O O . LEU A 1 184 ? -8.389 -6.127 18.234 1.00 97.81 184 LEU A O 1
ATOM 1452 N N . ILE A 1 185 ? -10.479 -6.914 18.022 1.00 97.88 185 ILE A N 1
ATOM 1453 C CA . ILE A 1 185 ? -11.102 -5.774 18.710 1.00 97.88 185 ILE A CA 1
ATOM 1454 C C . ILE A 1 185 ? -10.498 -5.488 20.090 1.00 97.88 185 ILE A C 1
ATOM 1456 O O . ILE A 1 185 ? -10.287 -4.326 20.422 1.00 97.88 185 ILE A O 1
ATOM 1460 N N . GLU A 1 186 ? -10.152 -6.509 20.878 1.00 97.69 186 GLU A N 1
ATOM 1461 C CA . GLU A 1 186 ? -9.563 -6.288 22.209 1.00 97.69 186 GLU A CA 1
ATOM 1462 C C . GLU A 1 186 ? -8.175 -5.632 22.126 1.00 97.69 186 GLU A C 1
ATOM 1464 O O . GLU A 1 186 ? -7.840 -4.766 22.935 1.00 97.69 186 GLU A O 1
ATOM 1469 N N . HIS A 1 187 ? -7.375 -5.976 21.111 1.00 97.00 187 HIS A N 1
ATOM 1470 C CA . HIS A 1 187 ? -6.092 -5.311 20.872 1.00 97.00 187 HIS A CA 1
ATOM 1471 C C . HIS A 1 187 ? -6.285 -3.871 20.378 1.00 97.00 187 HIS A C 1
ATOM 1473 O O . HIS A 1 187 ? -5.564 -2.970 20.810 1.00 97.00 187 HIS A O 1
ATOM 1479 N N . ILE A 1 188 ? -7.297 -3.630 19.538 1.00 97.38 188 ILE A N 1
ATOM 1480 C CA . ILE A 1 188 ? -7.656 -2.279 19.087 1.00 97.38 188 ILE A CA 1
ATOM 1481 C C . ILE A 1 188 ? -8.077 -1.418 20.286 1.00 97.38 188 ILE A C 1
ATOM 1483 O O . ILE A 1 188 ? -7.529 -0.333 20.468 1.00 97.38 188 ILE A O 1
ATOM 1487 N N . ARG A 1 189 ? -8.970 -1.914 21.156 1.00 97.06 189 ARG A N 1
ATOM 1488 C CA . ARG A 1 189 ? -9.371 -1.227 22.399 1.00 97.06 189 ARG A CA 1
ATOM 1489 C C . ARG A 1 189 ? -8.166 -0.879 23.264 1.00 97.06 189 ARG A C 1
ATOM 1491 O O . ARG A 1 189 ? -8.008 0.280 23.635 1.00 97.06 189 ARG A O 1
ATOM 1498 N N . SER A 1 190 ? -7.268 -1.841 23.496 1.00 95.88 190 SER A N 1
ATOM 1499 C CA . SER A 1 190 ? -6.038 -1.600 24.261 1.00 95.88 190 SER A CA 1
ATOM 1500 C C . SER A 1 190 ? -5.150 -0.517 23.632 1.00 95.88 190 SER A C 1
ATOM 1502 O O . SER A 1 190 ? -4.514 0.252 24.351 1.00 95.88 190 SER A O 1
ATOM 1504 N N . THR A 1 191 ? -5.123 -0.408 22.301 1.00 95.31 191 THR A N 1
ATOM 1505 C CA . THR A 1 191 ? -4.369 0.643 21.593 1.00 95.31 191 THR A CA 1
ATOM 1506 C C . THR A 1 191 ? -4.965 2.035 21.866 1.00 95.31 191 THR A C 1
ATOM 1508 O O . THR A 1 191 ? -4.225 2.971 22.169 1.00 95.31 191 THR A O 1
ATOM 1511 N N . TYR A 1 192 ? -6.296 2.175 21.860 1.00 95.06 192 TYR A N 1
ATOM 1512 C CA . TYR A 1 192 ? -6.972 3.423 22.253 1.00 95.06 192 TYR A CA 1
ATOM 1513 C C . TYR A 1 192 ? -6.784 3.758 23.740 1.00 95.06 192 TYR A C 1
ATOM 1515 O O . TYR A 1 192 ? -6.534 4.911 24.083 1.00 95.06 192 TYR A O 1
ATOM 1523 N N . GLU A 1 193 ? -6.837 2.764 24.631 1.00 94.50 193 GLU A N 1
ATOM 1524 C CA . GLU A 1 193 ? -6.599 2.955 26.072 1.00 94.50 193 GLU A CA 1
ATOM 1525 C C . GLU A 1 193 ? -5.193 3.493 26.369 1.00 94.50 193 GLU A C 1
ATOM 1527 O O . GLU A 1 193 ? -5.014 4.316 27.270 1.00 94.50 193 GLU A O 1
ATOM 1532 N N . ARG A 1 194 ? -4.199 3.075 25.575 1.00 93.44 194 ARG A N 1
ATOM 1533 C CA . ARG A 1 194 ? -2.821 3.592 25.620 1.00 93.44 194 ARG A CA 1
ATOM 1534 C C . ARG A 1 194 ? -2.686 5.015 25.074 1.00 93.44 194 ARG A C 1
ATOM 1536 O O . ARG A 1 194 ? -1.618 5.602 25.201 1.00 93.44 194 ARG A O 1
ATOM 1543 N N . LYS A 1 195 ? -3.752 5.580 24.493 1.00 91.88 195 LYS A N 1
ATOM 1544 C CA . LYS A 1 195 ? -3.796 6.922 23.892 1.00 91.88 195 LYS A CA 1
ATOM 1545 C C . LYS A 1 195 ? -2.764 7.132 22.785 1.00 91.88 195 LYS A C 1
ATOM 1547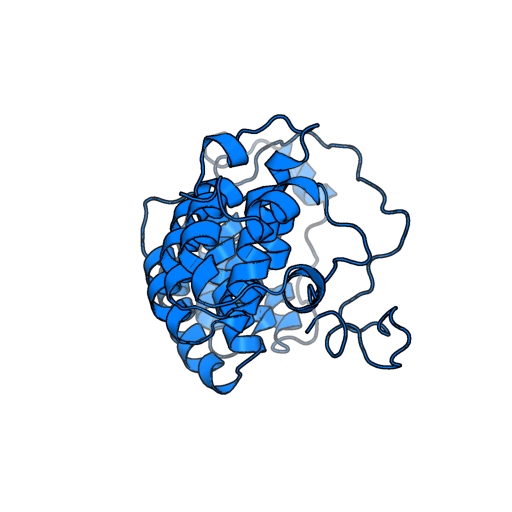 O O . LYS A 1 195 ? -2.311 8.251 22.589 1.00 91.88 195 LYS A O 1
ATOM 1552 N N . CYS A 1 196 ? -2.404 6.076 22.059 1.00 91.06 196 CYS A N 1
ATOM 1553 C CA . CYS A 1 196 ? -1.412 6.133 20.986 1.00 91.06 196 CYS A CA 1
ATOM 1554 C C . CYS A 1 196 ? -2.036 6.074 19.582 1.00 91.06 196 CYS A C 1
ATOM 1556 O O . CYS A 1 196 ? -1.392 5.613 18.645 1.00 91.06 196 CYS A O 1
ATOM 1558 N N . VAL A 1 197 ? -3.285 6.522 19.421 1.00 94.12 197 VAL A N 1
ATOM 1559 C CA . VAL A 1 197 ? -4.010 6.530 18.140 1.00 94.12 197 VAL A CA 1
ATOM 1560 C C . VAL A 1 197 ? -4.380 7.958 17.771 1.00 94.12 197 VAL A C 1
ATOM 1562 O O . VAL A 1 197 ? -4.968 8.673 18.580 1.00 94.12 197 VAL A O 1
ATOM 1565 N N . ASP A 1 198 ? -4.083 8.361 16.538 1.00 91.00 198 ASP A N 1
ATOM 1566 C CA . ASP A 1 198 ? -4.652 9.579 15.970 1.00 91.00 198 ASP A CA 1
ATOM 1567 C C . ASP A 1 198 ? -6.124 9.358 15.582 1.00 91.00 198 ASP A C 1
ATOM 1569 O O . ASP A 1 198 ? -6.449 8.790 14.532 1.00 91.00 198 ASP A O 1
ATOM 1573 N N . GLU A 1 199 ? -7.031 9.826 16.439 1.00 91.19 199 GLU A N 1
ATOM 1574 C CA . GLU A 1 199 ? -8.479 9.708 16.240 1.00 91.19 199 GLU A CA 1
ATOM 1575 C C . GLU A 1 199 ? -8.983 10.481 15.007 1.00 91.19 199 GLU A C 1
ATOM 1577 O O . GLU A 1 199 ? -10.083 10.212 14.523 1.00 91.19 199 GLU A O 1
ATOM 1582 N N . SER A 1 200 ? -8.193 11.400 14.434 1.00 88.25 200 SER A N 1
ATOM 1583 C CA . SER A 1 200 ? -8.574 12.094 13.195 1.00 88.25 200 SER A CA 1
ATOM 1584 C C . SER A 1 200 ? -8.599 11.165 11.973 1.00 88.25 200 SER A C 1
ATOM 1586 O O . SER A 1 200 ? -9.316 11.436 11.006 1.00 88.25 200 SER A O 1
ATOM 1588 N N . VAL A 1 201 ? -7.878 10.038 12.033 1.00 89.25 201 VAL A N 1
ATOM 1589 C CA . VAL A 1 201 ? -7.755 9.081 10.927 1.00 89.25 201 VAL A CA 1
ATOM 1590 C C . VAL A 1 201 ? -9.002 8.207 10.805 1.00 89.25 201 VAL A C 1
ATOM 1592 O O . VAL A 1 201 ? -9.618 8.125 9.741 1.00 89.25 201 VAL A O 1
ATOM 1595 N N . CYS A 1 202 ? -9.387 7.530 11.890 1.00 90.12 202 CYS A N 1
ATOM 1596 C CA . CYS A 1 202 ? -10.477 6.550 11.870 1.00 90.12 202 CYS A CA 1
ATOM 1597 C C . CYS A 1 202 ? -11.576 6.793 12.915 1.00 90.12 202 CYS A C 1
ATOM 1599 O O . CYS A 1 202 ? -12.536 6.019 12.949 1.00 90.12 202 CYS A O 1
ATOM 1601 N N . GLY A 1 203 ? -11.530 7.910 13.640 1.00 93.19 203 GLY A N 1
ATOM 1602 C CA . GLY A 1 203 ? -12.429 8.203 14.752 1.00 93.19 203 GLY A CA 1
ATOM 1603 C C . GLY A 1 203 ? -11.934 7.610 16.070 1.00 93.19 203 GLY A C 1
ATOM 1604 O O . GLY A 1 203 ? -10.847 7.031 16.144 1.00 93.19 203 GLY A O 1
ATOM 1605 N N . ASP A 1 204 ? -12.748 7.757 17.108 1.00 94.62 204 ASP A N 1
ATOM 1606 C CA . ASP A 1 204 ? -12.515 7.120 18.405 1.00 94.62 204 ASP A CA 1
ATOM 1607 C C . ASP A 1 204 ? -12.932 5.636 18.401 1.00 94.62 204 ASP A C 1
ATOM 1609 O O . ASP A 1 204 ? -13.404 5.094 17.397 1.00 94.62 204 ASP A O 1
ATOM 1613 N N . ILE A 1 205 ? -12.769 4.958 19.540 1.00 96.50 205 ILE A N 1
ATOM 1614 C CA . ILE A 1 205 ? -13.081 3.530 19.658 1.00 96.50 205 ILE A CA 1
ATOM 1615 C C . ILE A 1 205 ? -14.546 3.196 19.327 1.00 96.50 205 ILE A C 1
ATOM 1617 O O . ILE A 1 205 ? -14.801 2.150 18.732 1.00 96.50 205 ILE A O 1
ATOM 1621 N N . GLU A 1 206 ? -15.513 4.069 19.633 1.00 96.50 206 GLU A N 1
ATOM 1622 C CA . GLU A 1 206 ? -16.917 3.808 19.292 1.00 96.50 206 GLU A CA 1
ATOM 1623 C C . GLU A 1 206 ? -17.144 3.877 17.779 1.00 96.50 206 GLU A C 1
ATOM 1625 O O . GLU A 1 206 ? -17.860 3.038 17.226 1.00 96.50 206 GLU A O 1
ATOM 1630 N N . ASP A 1 207 ? -16.503 4.833 17.093 1.00 96.06 207 ASP A N 1
ATOM 1631 C CA . ASP A 1 207 ? -16.533 4.914 15.629 1.00 96.06 207 ASP A CA 1
ATOM 1632 C C . ASP A 1 207 ? -15.961 3.632 14.997 1.00 96.06 207 ASP A C 1
ATOM 1634 O O . ASP A 1 207 ? -16.504 3.130 14.007 1.00 96.06 207 ASP A O 1
ATOM 1638 N N . VAL A 1 208 ? -14.890 3.073 15.570 1.00 97.44 208 VAL A N 1
ATOM 1639 C CA . VAL A 1 208 ? -14.288 1.814 15.107 1.00 97.44 208 VAL A CA 1
ATOM 1640 C C . VAL A 1 208 ? -15.200 0.613 15.367 1.00 97.44 208 VAL A C 1
ATOM 1642 O O . VAL A 1 208 ? -15.431 -0.182 14.454 1.00 97.44 208 VAL A O 1
ATOM 1645 N N . GLU A 1 209 ? -15.775 0.491 16.564 1.00 98.12 209 GLU A N 1
ATOM 1646 C CA . GLU A 1 209 ? -16.719 -0.583 16.907 1.00 98.12 209 GLU A CA 1
ATOM 1647 C C . GLU A 1 209 ? -17.957 -0.571 16.002 1.00 98.12 209 GLU A C 1
ATOM 1649 O O . GLU A 1 209 ? -18.416 -1.632 15.574 1.00 98.12 209 GLU A O 1
ATOM 1654 N N . ILE A 1 210 ? -18.474 0.614 15.659 1.00 96.62 210 ILE A N 1
ATOM 1655 C CA . ILE A 1 210 ? -19.592 0.766 14.718 1.00 96.62 210 ILE A CA 1
ATOM 1656 C C . ILE A 1 210 ? -19.179 0.325 13.313 1.00 96.62 210 ILE A C 1
ATOM 1658 O O . ILE A 1 210 ? -19.901 -0.438 12.670 1.00 96.62 210 ILE A O 1
ATOM 1662 N N . LYS A 1 211 ? -18.008 0.757 12.826 1.00 96.6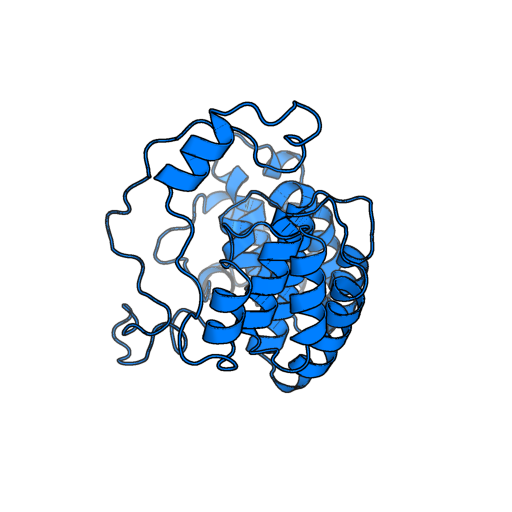9 211 LYS A N 1
ATOM 1663 C CA . LYS A 1 211 ? -17.499 0.364 11.499 1.00 96.69 211 LYS A CA 1
ATOM 1664 C C . LYS A 1 211 ? -17.255 -1.144 11.384 1.00 96.69 211 LYS A C 1
ATOM 1666 O O . LYS A 1 211 ? -17.448 -1.696 10.305 1.00 96.69 211 LYS A O 1
ATOM 1671 N N . LEU A 1 212 ? -16.883 -1.799 12.484 1.00 96.94 212 LEU A N 1
ATOM 1672 C CA . LEU A 1 212 ? -16.730 -3.255 12.584 1.00 96.94 212 LEU A CA 1
ATOM 1673 C C . LEU A 1 212 ? -18.050 -3.998 12.870 1.00 96.94 212 LEU A C 1
ATOM 1675 O O . LEU A 1 212 ? -18.059 -5.226 12.922 1.00 96.94 212 LEU A O 1
ATOM 1679 N N . GLY A 1 213 ? -19.166 -3.287 13.059 1.00 97.38 213 GLY A N 1
ATOM 1680 C CA . GLY A 1 213 ? -20.475 -3.885 13.345 1.00 97.38 213 GLY A CA 1
ATOM 1681 C C . GLY A 1 213 ? -20.610 -4.490 14.748 1.00 97.38 213 GLY A C 1
ATOM 1682 O O . GLY A 1 213 ? -21.517 -5.286 14.984 1.00 97.38 213 GLY A O 1
ATOM 1683 N N . LEU A 1 214 ? -19.723 -4.126 15.676 1.00 96.94 214 LEU A N 1
ATOM 1684 C CA . LEU A 1 214 ? -19.724 -4.572 17.075 1.00 96.94 214 LEU A CA 1
ATOM 1685 C C . LEU A 1 214 ? -20.567 -3.666 17.984 1.00 96.94 214 LEU A C 1
ATOM 1687 O O . LEU A 1 214 ? -20.903 -4.050 19.103 1.00 96.94 214 LEU A O 1
ATOM 1691 N N . ARG A 1 215 ? -20.931 -2.480 17.488 1.00 97.06 215 ARG A N 1
ATOM 1692 C CA . ARG A 1 215 ? -21.773 -1.482 18.152 1.00 97.06 215 ARG A CA 1
ATOM 1693 C C . ARG A 1 215 ? -22.810 -0.947 17.162 1.00 97.06 215 ARG A C 1
ATOM 1695 O O . ARG A 1 215 ? -22.493 -0.722 15.997 1.00 97.06 215 ARG A O 1
ATOM 1702 N N . ALA A 1 216 ? -24.048 -0.754 17.618 1.00 94.62 216 ALA A N 1
ATOM 1703 C CA . ALA A 1 216 ? -25.138 -0.259 16.770 1.00 94.62 216 ALA A CA 1
ATOM 1704 C C . ALA A 1 216 ? -25.178 1.275 16.700 1.00 94.62 216 ALA A C 1
ATOM 1706 O O . ALA A 1 216 ? -25.352 1.845 15.625 1.00 94.62 216 ALA A O 1
ATOM 1707 N N . GLU A 1 217 ? -25.004 1.932 17.845 1.00 93.19 217 GLU A N 1
ATOM 1708 C CA . GLU A 1 217 ? -25.030 3.384 17.992 1.00 93.19 217 GLU A CA 1
ATOM 1709 C C . GLU A 1 217 ? -24.044 3.840 19.070 1.00 93.19 217 GLU A C 1
ATOM 1711 O O . GLU A 1 217 ? -23.552 3.032 19.860 1.00 93.19 217 GLU A O 1
ATOM 1716 N N . ARG A 1 218 ? -23.719 5.134 19.057 1.00 92.69 218 ARG A N 1
ATOM 1717 C CA . ARG A 1 218 ? -22.801 5.730 20.027 1.00 92.69 218 ARG A CA 1
ATOM 1718 C C . ARG A 1 218 ? -23.474 5.898 21.386 1.00 92.69 218 ARG A C 1
ATOM 1720 O O . ARG A 1 218 ? -24.625 6.323 21.438 1.00 92.69 218 ARG A O 1
ATOM 1727 N N . ASP A 1 219 ? -22.722 5.644 22.453 1.00 92.06 219 ASP A N 1
ATOM 1728 C CA . ASP A 1 219 ? -23.150 5.947 23.828 1.00 92.06 219 ASP A CA 1
ATOM 1729 C C . ASP A 1 219 ? -22.680 7.341 24.255 1.00 92.06 219 ASP A C 1
ATOM 1731 O O . ASP A 1 219 ? -23.318 8.002 25.078 1.00 92.06 219 ASP A O 1
ATOM 1735 N N . THR A 1 220 ? -21.551 7.791 23.702 1.00 88.62 220 THR A N 1
ATOM 1736 C CA . THR A 1 220 ? -20.936 9.074 24.040 1.00 88.62 220 THR A CA 1
ATOM 1737 C C . THR A 1 220 ? -21.173 10.128 22.966 1.00 88.62 220 THR A C 1
ATOM 1739 O O . THR A 1 220 ? -21.145 9.865 21.755 1.00 88.62 220 THR A O 1
ATOM 1742 N N . GLU A 1 221 ? -21.377 11.367 23.420 1.00 83.25 221 GLU A N 1
ATOM 1743 C CA . GLU A 1 221 ? -21.375 12.526 22.536 1.00 83.25 221 GLU A CA 1
ATOM 1744 C C . GLU A 1 221 ? -19.988 12.719 21.927 1.00 83.25 221 GLU A C 1
ATOM 1746 O O . GLU A 1 221 ? -18.960 12.615 22.600 1.00 83.25 221 GLU A O 1
ATOM 1751 N N . ARG A 1 222 ? -19.958 13.047 20.636 1.00 77.19 222 ARG A N 1
ATOM 1752 C CA . ARG A 1 222 ? -18.705 13.335 19.948 1.00 77.19 222 ARG A CA 1
ATOM 1753 C C . ARG A 1 222 ? -18.119 14.629 20.501 1.00 77.19 222 ARG A C 1
ATOM 1755 O O . ARG A 1 222 ? -18.813 15.648 20.533 1.00 77.19 222 ARG A O 1
ATOM 1762 N N . ALA A 1 223 ? -16.842 14.617 20.874 1.00 70.88 223 ALA A N 1
ATOM 1763 C CA . ALA A 1 223 ? -16.150 15.840 21.258 1.00 70.88 223 ALA A CA 1
ATOM 1764 C C . ALA A 1 223 ? -16.264 16.863 20.115 1.00 70.88 223 ALA A C 1
ATOM 1766 O O . ALA A 1 223 ? -15.830 16.617 18.988 1.00 70.88 223 ALA A O 1
ATOM 1767 N N . SER A 1 224 ? -16.914 17.997 20.380 1.00 64.94 224 SER A N 1
ATOM 1768 C CA . SER A 1 224 ? -17.094 19.020 19.353 1.00 64.94 224 SER A CA 1
ATOM 1769 C C . SER A 1 224 ? -15.755 19.688 19.029 1.00 64.94 224 SER A C 1
ATOM 1771 O O . SER A 1 224 ? -14.898 19.833 19.902 1.00 64.94 224 SER A O 1
ATOM 1773 N N . LEU A 1 225 ? -15.588 20.169 17.792 1.00 62.31 225 LEU A N 1
ATOM 1774 C CA . LEU A 1 225 ? -14.432 20.997 17.410 1.00 62.31 225 LEU A CA 1
ATOM 1775 C C . LEU A 1 225 ? -14.247 22.183 18.370 1.00 62.31 225 LEU A C 1
ATOM 1777 O O . LEU A 1 225 ? -13.124 22.542 18.704 1.00 62.31 225 LEU A O 1
ATOM 1781 N N . ALA A 1 226 ? -15.350 22.754 18.864 1.00 57.31 226 ALA A N 1
ATOM 1782 C CA . ALA A 1 226 ? -15.324 23.813 19.865 1.00 57.31 226 ALA A CA 1
ATOM 1783 C C . ALA A 1 226 ? -14.766 23.330 21.215 1.00 57.31 226 ALA A C 1
ATOM 1785 O O . ALA A 1 226 ? -13.973 24.042 21.821 1.00 57.31 226 ALA A O 1
ATOM 1786 N N . GLN A 1 227 ? -15.120 22.120 21.659 1.00 60.81 227 GLN A N 1
ATOM 1787 C CA . GLN A 1 227 ? -14.597 21.507 22.884 1.00 60.81 227 GLN A CA 1
ATOM 1788 C C . GLN A 1 227 ? -13.095 21.207 22.768 1.00 60.81 227 GLN A C 1
ATOM 1790 O O . GLN A 1 227 ? -12.341 21.479 23.699 1.00 60.81 227 GLN A O 1
ATOM 1795 N N . MET A 1 228 ? -12.646 20.696 21.616 1.00 61.81 228 MET A N 1
ATOM 1796 C CA . MET A 1 228 ? -11.220 20.457 21.358 1.00 61.81 228 MET A CA 1
ATOM 1797 C C . MET A 1 228 ? -10.419 21.764 21.369 1.00 61.81 228 MET A C 1
ATOM 1799 O O . MET A 1 228 ? -9.395 21.856 22.042 1.00 61.81 228 MET A O 1
ATOM 1803 N N . LEU A 1 229 ? -10.910 22.800 20.679 1.00 58.34 229 LEU A N 1
ATOM 1804 C CA . LEU A 1 229 ? -10.276 24.122 20.656 1.00 58.34 229 LEU A CA 1
ATOM 1805 C C . LEU A 1 229 ? -10.278 24.798 22.036 1.00 58.34 229 LEU A C 1
ATOM 1807 O O . LEU A 1 229 ? -9.320 25.486 22.379 1.00 58.34 229 LEU A O 1
ATOM 1811 N N . PHE A 1 230 ? -11.323 24.585 22.838 1.00 55.31 230 PHE A N 1
ATOM 1812 C CA . PHE A 1 230 ? -11.412 25.083 24.210 1.00 55.31 230 PHE A CA 1
ATOM 1813 C C . P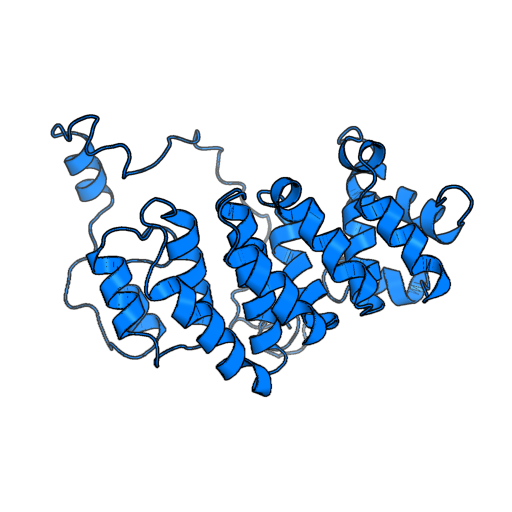HE A 1 230 ? -10.357 24.435 25.122 1.00 55.31 230 PHE A C 1
ATOM 1815 O O . PHE A 1 230 ? -9.647 25.142 25.833 1.00 55.31 230 PHE A O 1
ATOM 1822 N N . ASN A 1 231 ? -10.173 23.114 25.033 1.00 54.38 231 ASN A N 1
ATOM 1823 C CA . ASN A 1 231 ? -9.147 22.393 25.795 1.00 54.38 231 ASN A CA 1
ATOM 1824 C C . ASN A 1 231 ? -7.716 22.847 25.437 1.00 54.38 231 ASN A C 1
ATOM 1826 O O . ASN A 1 231 ? -6.851 22.895 26.309 1.00 54.38 231 ASN A O 1
ATOM 1830 N N . LEU A 1 232 ? -7.470 23.226 24.176 1.00 57.03 232 LEU A N 1
ATOM 1831 C CA . LEU A 1 232 ? -6.195 23.809 23.731 1.00 57.03 232 LEU A CA 1
ATOM 1832 C C . LEU A 1 232 ? -5.957 25.221 24.299 1.00 57.03 232 LEU A C 1
ATOM 1834 O O . LEU A 1 232 ? -4.811 25.613 24.514 1.00 57.03 232 LEU A O 1
ATOM 1838 N N . ALA A 1 233 ? -7.022 25.988 24.545 1.00 57.41 233 ALA A N 1
ATOM 1839 C CA . ALA A 1 233 ? -6.941 27.361 25.043 1.00 57.41 233 ALA A CA 1
ATOM 1840 C C . ALA A 1 233 ? -6.737 27.456 26.570 1.00 57.41 233 ALA A C 1
ATOM 1842 O O . ALA A 1 233 ? -6.137 28.425 27.036 1.00 57.41 233 ALA A O 1
ATOM 1843 N N . GLU A 1 234 ? -7.181 26.464 27.352 1.00 46.31 234 GLU A N 1
ATOM 1844 C CA . GLU A 1 234 ? -7.110 26.473 28.827 1.00 46.31 234 GLU A CA 1
ATOM 1845 C C . GLU A 1 234 ? -5.839 25.824 29.427 1.00 46.31 234 GLU A C 1
ATOM 1847 O O . GLU A 1 234 ? -5.846 25.331 30.552 1.00 46.31 234 GLU A O 1
ATOM 1852 N N . GLY A 1 235 ? -4.702 25.887 28.725 1.00 45.50 235 GLY A N 1
ATOM 1853 C CA . GLY A 1 235 ? -3.389 25.745 29.372 1.00 45.50 235 GLY A CA 1
ATOM 1854 C C . GLY A 1 235 ? -2.872 24.320 29.600 1.00 45.50 235 GLY A C 1
ATOM 1855 O O . GLY A 1 235 ? -2.224 24.069 30.619 1.00 45.50 235 GLY A O 1
ATOM 1856 N N . GLY A 1 236 ? -3.066 23.407 28.642 1.00 47.44 236 GLY A N 1
ATOM 1857 C CA . GLY A 1 236 ? -2.241 22.192 28.562 1.00 47.44 236 GLY A CA 1
ATOM 1858 C C . GLY A 1 236 ? -0.747 22.552 28.515 1.00 47.44 236 GLY A C 1
ATOM 1859 O O . GLY A 1 236 ? -0.351 23.507 27.842 1.00 47.44 236 GLY A O 1
ATOM 1860 N N . THR A 1 237 ? 0.101 21.853 29.275 1.00 39.97 237 THR A N 1
ATOM 1861 C CA . THR A 1 237 ? 1.529 22.201 29.340 1.00 39.97 237 THR A CA 1
ATOM 1862 C C . THR A 1 237 ? 2.276 21.685 28.110 1.00 39.97 237 THR A C 1
ATOM 1864 O O . THR A 1 237 ? 1.882 20.697 27.503 1.00 39.97 237 THR A O 1
ATOM 1867 N N . ALA A 1 238 ? 3.401 22.308 27.740 1.00 41.41 238 ALA A N 1
ATOM 1868 C CA . ALA A 1 238 ? 4.208 21.917 26.572 1.00 41.41 238 ALA A CA 1
ATOM 1869 C C . ALA A 1 238 ? 4.685 20.444 26.579 1.00 41.41 238 ALA A C 1
ATOM 1871 O O . ALA A 1 238 ? 5.086 19.927 25.539 1.00 41.41 238 ALA A O 1
ATOM 1872 N N . ASN A 1 239 ? 4.622 19.760 27.728 1.00 39.94 239 ASN A N 1
ATOM 1873 C CA . ASN A 1 239 ? 4.924 18.334 27.851 1.00 39.94 239 ASN A CA 1
ATOM 1874 C C . ASN A 1 239 ? 3.689 17.429 27.642 1.00 39.94 239 ASN A C 1
ATOM 1876 O O . ASN A 1 239 ? 3.860 16.266 27.300 1.00 39.94 239 ASN A O 1
ATOM 1880 N N . ASP A 1 240 ? 2.472 17.973 27.763 1.00 41.31 240 ASP A N 1
ATOM 1881 C CA . ASP A 1 240 ? 1.200 17.335 27.373 1.00 41.31 240 ASP A CA 1
ATOM 1882 C C . ASP A 1 240 ? 0.903 17.503 25.864 1.00 41.31 240 ASP A C 1
ATOM 1884 O O . ASP A 1 240 ? -0.021 16.897 25.321 1.00 41.31 240 ASP A O 1
ATOM 1888 N N . ILE A 1 241 ? 1.695 18.337 25.175 1.00 42.16 241 ILE A N 1
ATOM 1889 C CA . ILE A 1 241 ? 1.467 18.803 23.795 1.00 42.16 241 ILE A CA 1
ATOM 1890 C C . ILE A 1 241 ? 2.345 18.084 22.755 1.00 42.16 241 ILE A C 1
ATOM 1892 O O . ILE A 1 241 ? 2.025 18.106 21.570 1.00 42.16 241 ILE A O 1
ATOM 1896 N N . ARG A 1 242 ? 3.388 17.333 23.145 1.00 38.09 242 ARG A N 1
ATOM 1897 C CA . ARG A 1 242 ? 4.080 16.443 22.180 1.00 38.09 242 ARG A CA 1
ATOM 1898 C C . ARG A 1 242 ? 3.173 15.322 21.645 1.00 38.09 242 ARG A C 1
ATOM 1900 O O . ARG A 1 242 ? 3.484 14.730 20.620 1.00 38.09 242 ARG A O 1
ATOM 1907 N N . SER A 1 243 ? 2.064 15.075 22.336 1.00 42.94 243 SER A N 1
ATOM 1908 C CA . SER A 1 243 ? 1.023 14.090 22.044 1.00 42.94 243 SER A CA 1
ATOM 1909 C C . SER A 1 243 ? -0.139 14.608 21.188 1.00 42.94 243 SER A C 1
ATOM 1911 O O . SER A 1 243 ? -1.014 13.813 20.866 1.00 42.94 243 SER A O 1
ATOM 1913 N N . GLN A 1 244 ? -0.210 15.898 20.822 1.00 43.66 244 GLN A N 1
ATOM 1914 C CA . GLN A 1 244 ? -1.353 16.430 20.057 1.00 43.66 244 GLN A CA 1
ATOM 1915 C C . GLN A 1 244 ? -0.931 17.503 19.033 1.00 43.66 244 GLN A C 1
ATOM 1917 O O . GLN A 1 244 ? -0.953 18.698 19.304 1.00 43.66 244 GLN A O 1
ATOM 1922 N N . HIS A 1 245 ? -0.568 16.998 17.850 1.00 47.09 245 HIS A N 1
ATOM 1923 C CA . HIS A 1 245 ? -0.556 17.581 16.497 1.00 47.09 245 HIS A CA 1
ATOM 1924 C C . HIS A 1 245 ? 0.186 18.890 16.154 1.00 47.09 245 HIS A C 1
ATOM 1926 O O . HIS A 1 245 ? -0.101 19.993 16.615 1.00 47.09 245 HIS A O 1
ATOM 1932 N N . ASN A 1 246 ? 1.085 18.702 15.178 1.00 39.50 246 ASN A N 1
ATOM 1933 C CA . ASN A 1 246 ? 1.763 19.666 14.319 1.00 39.50 246 ASN A CA 1
ATOM 1934 C C . ASN A 1 246 ? 0.784 20.608 13.602 1.00 39.50 246 ASN A C 1
ATOM 1936 O O . ASN A 1 246 ? -0.143 20.177 12.918 1.00 39.50 246 ASN A O 1
ATOM 1940 N N . LEU A 1 247 ? 1.073 21.907 13.653 1.00 36.47 247 LEU A N 1
ATOM 1941 C CA . LEU A 1 247 ? 0.474 22.900 12.765 1.00 36.47 247 LEU A CA 1
ATOM 1942 C C . LEU A 1 247 ? 1.132 22.814 11.380 1.00 36.47 247 LEU A C 1
ATOM 1944 O O . LEU A 1 247 ? 2.085 23.538 11.094 1.00 36.47 247 LEU A O 1
ATOM 1948 N N . SER A 1 248 ? 0.600 21.969 10.498 1.00 41.88 248 SER A N 1
ATOM 1949 C CA . SER A 1 248 ? 0.753 22.186 9.057 1.00 41.88 248 SER A CA 1
ATOM 1950 C C . SER A 1 248 ? -0.223 23.287 8.646 1.00 41.88 248 SER A C 1
ATOM 1952 O O . SER A 1 248 ? -1.425 23.181 8.892 1.00 41.88 248 SER A O 1
ATOM 1954 N N . SER A 1 249 ? 0.293 24.377 8.071 1.00 39.28 249 SER A N 1
ATOM 1955 C CA . SER A 1 249 ? -0.507 25.509 7.587 1.00 39.28 249 SER A CA 1
ATOM 1956 C C . SER A 1 249 ? -1.720 25.031 6.777 1.00 39.28 249 SER A C 1
ATOM 1958 O O . SER A 1 249 ? -1.543 24.172 5.910 1.00 39.28 249 SER A O 1
ATOM 1960 N N . PRO A 1 250 ? -2.929 25.593 6.977 1.00 41.97 250 PRO A N 1
ATOM 1961 C CA . PRO A 1 250 ? -4.075 25.228 6.163 1.00 41.97 250 PRO A CA 1
ATOM 1962 C C . PRO A 1 250 ? -3.847 25.752 4.744 1.00 41.97 250 PRO A C 1
ATOM 1964 O O . PRO A 1 250 ? -4.109 26.916 4.433 1.00 41.97 250 PRO A O 1
ATOM 1967 N N . GLY A 1 251 ? -3.337 24.885 3.869 1.00 49.34 251 GLY A N 1
ATOM 1968 C CA . GLY A 1 251 ? -3.541 25.038 2.440 1.00 49.34 251 GLY A CA 1
ATOM 1969 C C . GLY A 1 251 ? -5.045 25.114 2.197 1.00 49.34 251 GLY A C 1
ATOM 1970 O O . GLY A 1 251 ? -5.817 24.376 2.813 1.00 49.34 251 GLY A O 1
ATOM 1971 N N . LEU A 1 252 ? -5.479 26.044 1.347 1.00 41.09 252 LEU A N 1
ATOM 1972 C CA . LEU A 1 252 ? -6.879 26.099 0.937 1.00 41.09 252 LEU A CA 1
ATOM 1973 C C . LEU A 1 252 ? -7.284 24.706 0.429 1.00 41.09 252 LEU A C 1
ATOM 1975 O O . LEU A 1 252 ? -6.534 24.130 -0.365 1.00 41.09 252 LEU A O 1
ATOM 1979 N N . PRO A 1 253 ? -8.426 24.150 0.873 1.00 47.66 253 PRO A N 1
ATOM 1980 C CA . PRO A 1 253 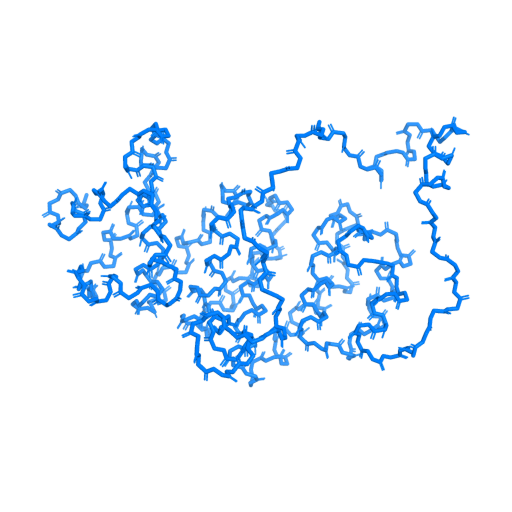? -8.853 22.834 0.430 1.00 47.66 253 PRO A CA 1
ATOM 1981 C C . PRO A 1 253 ? -8.965 22.844 -1.093 1.00 47.66 253 PRO A C 1
ATOM 1983 O O . PRO A 1 253 ? -9.751 23.601 -1.666 1.00 47.66 253 PRO A O 1
ATOM 1986 N N . TYR A 1 254 ? -8.148 22.018 -1.747 1.00 62.03 254 TYR A N 1
ATOM 1987 C CA . TYR A 1 254 ? -8.220 21.821 -3.184 1.00 62.03 254 TYR A CA 1
ATOM 1988 C C . TYR A 1 254 ? -9.580 21.202 -3.514 1.00 62.03 254 TYR A C 1
ATOM 1990 O O . TYR A 1 254 ? -9.864 20.042 -3.201 1.00 62.03 254 TYR A O 1
ATOM 1998 N N . GLN A 1 255 ? -10.453 22.010 -4.105 1.00 48.91 255 GLN A N 1
ATOM 1999 C CA . GLN A 1 255 ? -11.779 21.583 -4.508 1.00 48.91 255 GLN A CA 1
ATOM 2000 C C . GLN A 1 255 ? -11.641 20.846 -5.842 1.00 48.91 255 GLN A C 1
ATOM 2002 O O . GLN A 1 255 ? -11.340 21.450 -6.867 1.00 48.91 255 GLN A O 1
ATOM 2007 N N . ARG A 1 256 ? -11.811 19.520 -5.827 1.00 58.47 256 ARG A N 1
ATOM 2008 C CA . ARG A 1 256 ? -11.867 18.732 -7.063 1.00 58.47 256 ARG A CA 1
ATOM 2009 C C . ARG A 1 256 ? -13.095 19.148 -7.870 1.00 58.47 256 ARG A C 1
ATOM 2011 O O . ARG A 1 256 ? -14.191 19.205 -7.318 1.00 58.47 256 ARG A O 1
ATOM 2018 N N . ASP A 1 257 ? -12.921 19.328 -9.177 1.00 65.31 257 ASP A N 1
ATOM 2019 C CA . ASP A 1 257 ? -14.009 19.671 -10.108 1.00 65.31 257 ASP A CA 1
ATOM 2020 C C . ASP A 1 257 ? -15.108 18.589 -10.188 1.00 65.31 257 ASP A C 1
ATOM 2022 O O . ASP A 1 257 ? -16.213 18.847 -10.662 1.00 65.31 257 ASP A O 1
ATOM 2026 N N . ALA A 1 258 ? -14.830 17.374 -9.698 1.00 60.69 258 ALA A N 1
ATOM 2027 C CA . ALA A 1 258 ? -15.780 16.270 -9.631 1.00 60.69 258 ALA A CA 1
ATOM 2028 C C . ALA A 1 258 ? -15.804 15.622 -8.238 1.00 60.69 258 ALA A C 1
ATOM 2030 O O . ALA A 1 258 ? -14.765 15.404 -7.609 1.00 60.69 258 ALA A O 1
ATOM 2031 N N . ALA A 1 259 ? -17.005 15.260 -7.776 1.00 64.62 259 ALA A N 1
ATOM 2032 C CA . ALA A 1 259 ? -17.188 14.516 -6.536 1.00 64.62 259 ALA A CA 1
ATOM 2033 C C . ALA A 1 259 ? -16.493 13.145 -6.625 1.00 64.62 259 ALA A C 1
ATOM 2035 O O . ALA A 1 259 ? -16.723 12.383 -7.568 1.00 64.62 259 ALA A O 1
ATOM 2036 N N . LYS A 1 260 ? -15.650 12.816 -5.636 1.00 64.50 260 LYS A N 1
ATOM 2037 C CA . LYS A 1 260 ? -15.045 11.480 -5.517 1.00 64.50 260 LYS A CA 1
ATOM 2038 C C . LYS A 1 260 ? -16.180 10.475 -5.305 1.00 64.50 260 LYS A C 1
ATOM 2040 O O . LYS A 1 260 ? -16.881 10.562 -4.301 1.00 64.50 260 LYS A O 1
ATOM 2045 N N . ALA A 1 261 ? -16.358 9.544 -6.241 1.00 70.94 261 ALA A N 1
ATOM 2046 C CA . ALA A 1 261 ? -17.327 8.465 -6.086 1.00 70.94 261 ALA A CA 1
ATOM 2047 C C . ALA A 1 261 ? -16.986 7.659 -4.822 1.00 70.94 261 ALA A C 1
ATOM 2049 O O . ALA A 1 261 ? -15.866 7.160 -4.673 1.00 70.94 261 ALA A O 1
ATOM 2050 N N . GLY A 1 262 ? -17.936 7.552 -3.896 1.00 73.62 262 GLY A N 1
ATOM 2051 C CA . GLY A 1 262 ? -17.795 6.734 -2.702 1.00 73.62 262 GLY A CA 1
ATOM 2052 C C . GLY A 1 262 ? -17.676 5.254 -3.071 1.00 73.62 262 GLY A C 1
ATOM 2053 O O . GLY A 1 262 ? -18.246 4.791 -4.057 1.00 73.62 262 GLY A O 1
ATOM 2054 N N . ARG A 1 263 ? -16.962 4.457 -2.262 1.00 77.50 263 ARG A N 1
ATOM 2055 C CA . ARG A 1 263 ? -16.720 3.013 -2.516 1.00 77.50 263 ARG A CA 1
ATOM 2056 C C . ARG A 1 263 ? -17.993 2.222 -2.859 1.00 77.50 263 ARG A C 1
ATOM 2058 O O . ARG A 1 263 ? -17.940 1.259 -3.625 1.00 77.50 263 ARG A O 1
ATOM 2065 N N . ASN A 1 264 ? -19.134 2.596 -2.285 1.00 79.75 264 ASN A N 1
ATOM 2066 C CA . ASN A 1 264 ? -20.414 1.920 -2.500 1.00 79.75 264 ASN A CA 1
ATOM 2067 C C . ASN A 1 264 ? -21.291 2.548 -3.601 1.00 79.75 264 ASN A C 1
ATOM 2069 O O . ASN A 1 264 ? -22.314 1.940 -3.930 1.00 79.75 264 ASN A O 1
ATOM 2073 N N . ASP A 1 265 ? -20.898 3.687 -4.171 1.00 83.31 265 ASP A N 1
ATOM 2074 C CA . ASP A 1 265 ? -21.641 4.393 -5.220 1.00 83.31 265 ASP A CA 1
ATOM 2075 C C . ASP A 1 265 ? -21.568 3.639 -6.556 1.00 83.31 265 ASP A C 1
ATOM 2077 O O . ASP A 1 265 ? -20.679 2.803 -6.742 1.00 83.31 265 ASP A O 1
ATOM 2081 N N . PRO A 1 266 ? -22.483 3.884 -7.511 1.00 79.19 266 PRO A N 1
ATOM 2082 C CA . PRO A 1 266 ? -22.364 3.350 -8.868 1.00 79.19 266 PRO A CA 1
ATOM 2083 C C . PRO A 1 266 ? -21.020 3.738 -9.507 1.00 79.19 266 PRO A C 1
ATOM 2085 O O . PRO A 1 266 ? -20.622 4.899 -9.433 1.00 79.19 266 PRO A O 1
ATOM 2088 N N . CYS A 1 267 ? -20.308 2.792 -10.143 1.00 79.56 267 CYS A N 1
ATOM 2089 C CA . CYS A 1 267 ? -19.030 3.130 -10.775 1.00 79.56 267 CYS A CA 1
ATOM 2090 C C . CYS A 1 267 ? -19.271 4.113 -11.939 1.00 79.56 267 CYS A C 1
ATOM 2092 O O . CYS A 1 267 ? -20.069 3.800 -12.833 1.00 79.56 267 CYS A O 1
ATOM 2094 N N . PRO A 1 268 ? -18.520 5.230 -12.004 1.00 80.56 268 PRO A N 1
ATOM 2095 C CA . PRO A 1 268 ? -18.604 6.199 -13.097 1.00 80.56 268 PRO A CA 1
ATOM 2096 C C . PRO A 1 268 ? -18.238 5.645 -14.487 1.00 80.56 268 PRO A C 1
ATOM 2098 O O . PRO A 1 268 ? -18.502 6.309 -15.481 1.00 80.56 268 PRO A O 1
ATOM 2101 N N . CYS A 1 269 ? -17.696 4.425 -14.606 1.00 76.62 269 CYS A N 1
ATOM 2102 C CA . CYS A 1 269 ? -17.428 3.790 -15.905 1.00 76.62 269 CYS A CA 1
ATOM 2103 C C . CYS A 1 269 ? -18.689 3.287 -16.637 1.00 76.62 269 CYS A C 1
ATOM 2105 O O . CYS A 1 269 ? -18.579 2.716 -17.721 1.00 76.62 269 CYS A O 1
ATOM 2107 N N . GLY A 1 270 ? -19.877 3.428 -16.036 1.00 73.38 270 GLY A N 1
ATOM 2108 C CA . GLY A 1 270 ? -21.143 3.015 -16.648 1.00 73.38 270 GLY A CA 1
ATOM 2109 C C . GLY A 1 270 ? -21.419 1.508 -16.598 1.00 73.38 270 GLY A C 1
ATOM 2110 O O . GLY A 1 270 ? -22.354 1.036 -17.234 1.00 73.38 270 GLY A O 1
ATOM 2111 N N . SER A 1 271 ? -20.655 0.736 -15.819 1.00 71.62 271 SER A N 1
ATOM 2112 C CA . SER A 1 271 ? -20.818 -0.726 -15.720 1.00 71.62 271 SER A CA 1
ATOM 2113 C C . SER A 1 271 ? -22.061 -1.190 -14.951 1.00 71.62 271 SER A C 1
ATOM 2115 O O . SER A 1 271 ? -22.338 -2.389 -14.905 1.00 71.62 271 SER A O 1
ATOM 2117 N N . GLY A 1 272 ? -22.763 -0.277 -14.272 1.00 75.44 272 GLY A N 1
ATOM 2118 C CA . GLY A 1 272 ? -23.892 -0.590 -13.387 1.00 75.44 272 GLY A CA 1
ATOM 2119 C C . GLY A 1 272 ? -23.506 -1.269 -12.063 1.00 75.44 272 GLY A C 1
ATOM 2120 O O . GLY A 1 272 ? -24.381 -1.596 -11.263 1.00 75.44 272 GLY A O 1
ATOM 2121 N N . LYS A 1 273 ? -22.210 -1.485 -11.796 1.00 77.12 273 LYS A N 1
ATOM 2122 C CA . LYS A 1 273 ? -21.697 -2.081 -10.548 1.00 77.12 273 LYS A CA 1
ATOM 2123 C C . LYS A 1 273 ? -21.296 -0.999 -9.542 1.00 77.12 273 LYS A C 1
ATOM 2125 O O . LYS A 1 273 ? -20.980 0.116 -9.937 1.00 77.12 273 LYS A O 1
ATOM 2130 N N . LYS A 1 274 ? -21.237 -1.338 -8.246 1.00 80.12 274 LYS A N 1
ATOM 2131 C CA . LYS A 1 274 ? -20.660 -0.450 -7.212 1.00 80.12 274 LYS A CA 1
ATOM 2132 C C . LYS A 1 274 ? -19.175 -0.184 -7.493 1.00 80.12 274 LYS A C 1
ATOM 2134 O O . LYS A 1 274 ? -18.488 -1.097 -7.954 1.00 80.12 274 LYS A O 1
ATOM 2139 N N . TYR A 1 275 ? -18.676 1.008 -7.166 1.00 86.56 275 TYR A N 1
ATOM 2140 C CA . TYR A 1 275 ? -17.309 1.465 -7.430 1.00 86.56 275 TYR A CA 1
ATOM 2141 C C . TYR A 1 275 ? -16.268 0.449 -6.935 1.00 86.56 275 TYR A C 1
ATOM 2143 O O . TYR A 1 275 ? -15.468 -0.036 -7.738 1.00 86.56 275 TYR A O 1
ATOM 2151 N N . LYS A 1 276 ? -16.405 -0.031 -5.687 1.00 83.44 276 LYS A N 1
ATOM 2152 C CA . LYS A 1 276 ? -15.576 -1.093 -5.069 1.00 83.44 276 LYS A CA 1
ATOM 2153 C C . LYS A 1 276 ? -15.586 -2.457 -5.766 1.00 83.44 276 LYS A C 1
ATOM 2155 O O . LYS A 1 276 ? -14.765 -3.307 -5.462 1.00 83.44 276 LYS A O 1
ATOM 2160 N N . LYS A 1 277 ? -16.560 -2.723 -6.639 1.00 79.50 277 LYS A N 1
ATOM 2161 C CA . LYS A 1 277 ? -16.699 -3.991 -7.381 1.00 79.50 277 LYS A CA 1
ATOM 2162 C C . LYS A 1 277 ? -16.400 -3.830 -8.873 1.00 79.50 277 LYS A C 1
ATOM 2164 O O . LYS A 1 277 ? -16.791 -4.685 -9.669 1.00 79.50 277 LYS A O 1
ATOM 2169 N N . CYS A 1 278 ? -15.801 -2.711 -9.269 1.00 87.31 278 CYS A N 1
ATOM 2170 C CA . CYS A 1 278 ? -15.516 -2.440 -10.667 1.00 87.31 278 CYS A CA 1
ATOM 2171 C C . CYS A 1 278 ? -14.184 -1.723 -10.852 1.00 87.31 278 CYS A C 1
ATOM 2173 O O . CYS A 1 278 ? -13.213 -2.337 -11.261 1.00 87.31 278 CYS A O 1
ATOM 2175 N N . CYS A 1 279 ? -14.171 -0.423 -10.591 1.00 75.19 279 CYS A N 1
ATOM 2176 C CA . CYS A 1 279 ? -13.068 0.467 -10.947 1.00 75.19 279 CYS A CA 1
ATOM 2177 C C . CYS A 1 279 ? -12.120 0.700 -9.767 1.00 75.19 279 CYS A C 1
ATOM 2179 O O . CYS A 1 279 ? -11.047 1.255 -9.932 1.00 75.19 279 CYS A O 1
ATOM 2181 N N . ASN A 1 280 ? -12.551 0.263 -8.586 1.00 77.50 280 ASN A N 1
ATOM 2182 C CA . ASN A 1 280 ? -11.809 0.250 -7.337 1.00 77.50 280 ASN A CA 1
ATOM 2183 C C . ASN A 1 280 ? -11.566 -1.211 -6.903 1.00 77.50 280 ASN A C 1
ATOM 2185 O O . ASN A 1 280 ? -11.827 -1.560 -5.751 1.00 77.50 280 ASN A O 1
ATOM 2189 N N . GLN A 1 281 ? -11.211 -2.073 -7.865 1.00 53.62 281 GLN A N 1
ATOM 2190 C CA . GLN A 1 281 ? -10.746 -3.452 -7.650 1.00 53.62 281 GLN A CA 1
ATOM 2191 C C . GLN A 1 281 ? -9.243 -3.522 -7.858 1.00 53.62 281 GLN A C 1
ATOM 2193 O O . GLN A 1 281 ? -8.815 -2.849 -8.810 1.00 53.62 281 GLN A O 1
#

Sequence (281 aa):
MYRDNPKILKLLQIGKPQASDLFPWRIYATELNFDDADIDDLIAVLTCEELNSAPSQSTEVWAALHAWRALGHLKTPKAIAPMISIFDRLCDDEWALDDLPFVFAAIGEPAIAPLSQFLQSPEHEEFAYALAASALTQIALQKTSLRAHILDIFSHYVQSPQETAYSFNGLLISNLIDLEAVELIEHIRSTYERKCVDESVCGDIEDVEIKLGLRAERDTERASLAQMLFNLAEGGTANDIRSQHNLSSPGLPYQRDAAKAGRNDPCPCGSGKKYKKCCNQ

pLDDT: mean 85.19, std 16.31, range [36.47, 98.62]

InterPro domains:
  IPR004027 SEC-C motif [PF02810] (263-279)
  IPR010602 Protein of unknown function DUF1186 [PF06685] (98-218)